Protein AF-A0A846TYI0-F1 (afdb_monomer_lite)

Radius of gyration: 20.73 Å; chains: 1; bounding box: 45×45×57 Å

Organism: NCBI:txid1736139

Structure (mmCIF, N/CA/C/O backbone):
data_AF-A0A846TYI0-F1
#
_entry.id   AF-A0A846TYI0-F1
#
loop_
_atom_site.group_PDB
_atom_site.id
_atom_site.type_symbol
_atom_site.label_atom_id
_atom_site.label_alt_id
_atom_site.label_comp_id
_atom_site.label_asym_id
_atom_site.label_entity_id
_atom_site.label_seq_id
_atom_site.pdbx_PDB_ins_code
_atom_site.Cartn_x
_atom_site.Cartn_y
_atom_site.Cartn_z
_atom_site.occupancy
_atom_site.B_iso_or_equiv
_atom_site.auth_seq_id
_atom_site.auth_comp_id
_atom_site.auth_asym_id
_atom_site.auth_atom_id
_atom_site.pdbx_PDB_model_num
ATOM 1 N N . MET A 1 1 ? 16.050 28.303 33.923 1.00 55.44 1 MET A N 1
ATOM 2 C CA . MET A 1 1 ? 16.354 27.042 33.219 1.00 55.44 1 MET A CA 1
ATOM 3 C C . MET A 1 1 ? 17.137 27.373 31.970 1.00 55.44 1 MET A C 1
ATOM 5 O O . MET A 1 1 ? 16.691 28.213 31.197 1.00 55.44 1 MET A O 1
ATOM 9 N N . THR A 1 2 ? 18.314 26.779 31.808 1.00 65.19 2 THR A N 1
ATOM 10 C CA . THR A 1 2 ? 19.095 26.909 30.569 1.00 65.19 2 THR A CA 1
ATOM 11 C C . THR A 1 2 ? 18.560 25.919 29.523 1.00 65.19 2 THR A C 1
ATOM 13 O O . THR A 1 2 ? 18.006 24.880 29.882 1.00 65.19 2 THR A O 1
ATOM 16 N N . GLY A 1 3 ? 18.703 26.224 28.227 1.00 76.38 3 GLY A N 1
ATOM 17 C CA . GLY A 1 3 ? 18.199 25.381 27.124 1.00 76.38 3 GLY A CA 1
ATOM 18 C C . GLY A 1 3 ? 18.501 23.867 27.224 1.00 76.38 3 GLY A C 1
ATOM 19 O O . GLY A 1 3 ? 17.622 23.070 26.895 1.00 76.38 3 GLY A O 1
ATOM 20 N N . PRO A 1 4 ? 19.672 23.431 27.737 1.00 77.56 4 PRO A N 1
ATOM 21 C CA . PRO A 1 4 ? 19.984 22.010 27.921 1.00 77.56 4 PRO A CA 1
ATOM 22 C C . PRO A 1 4 ? 19.134 21.305 28.991 1.00 77.56 4 PRO A C 1
ATOM 24 O O . PRO A 1 4 ? 18.770 20.142 28.823 1.00 77.56 4 PRO A O 1
ATOM 27 N N . GLU A 1 5 ? 18.796 21.990 30.088 1.00 83.50 5 GLU A N 1
ATOM 28 C CA . GLU A 1 5 ? 17.968 21.422 31.165 1.00 83.50 5 GLU A CA 1
ATOM 29 C C . GLU A 1 5 ? 16.522 21.228 30.708 1.00 83.50 5 GLU A C 1
ATOM 31 O O . GLU A 1 5 ? 15.892 20.221 31.025 1.00 83.50 5 GLU A O 1
ATOM 36 N N . GLN A 1 6 ? 16.019 22.165 29.903 1.00 80.81 6 GLN A N 1
ATOM 37 C CA . GLN A 1 6 ? 14.675 22.107 29.338 1.00 80.81 6 GLN A CA 1
ATOM 38 C C . GLN A 1 6 ? 14.541 20.979 28.304 1.00 80.81 6 GLN A C 1
ATOM 40 O O . GLN A 1 6 ? 13.560 20.238 28.328 1.00 80.81 6 GLN A O 1
ATOM 45 N N . ALA A 1 7 ? 15.558 20.773 27.460 1.00 69.88 7 ALA A N 1
ATOM 46 C CA . ALA A 1 7 ? 15.603 19.642 26.532 1.00 69.88 7 ALA A CA 1
ATOM 47 C C . ALA A 1 7 ? 15.635 18.287 27.263 1.00 69.88 7 ALA A C 1
ATOM 49 O O . ALA A 1 7 ? 14.955 17.345 26.861 1.00 69.88 7 ALA A O 1
ATOM 50 N N . ARG A 1 8 ? 16.384 18.186 28.369 1.00 82.19 8 ARG A N 1
ATOM 51 C CA . ARG A 1 8 ? 16.471 16.958 29.174 1.00 82.19 8 ARG A CA 1
ATOM 52 C C . ARG A 1 8 ? 15.166 16.645 29.910 1.00 82.19 8 ARG A C 1
ATOM 54 O O . ARG A 1 8 ? 14.790 15.479 29.988 1.00 82.19 8 ARG A O 1
ATOM 61 N N . ALA A 1 9 ? 14.464 17.667 30.400 1.00 83.62 9 ALA A N 1
ATOM 62 C CA . ALA A 1 9 ? 13.138 17.513 30.993 1.00 83.62 9 ALA A CA 1
ATOM 63 C C . ALA A 1 9 ? 12.116 16.994 29.968 1.00 83.62 9 ALA A C 1
ATOM 65 O O . ALA A 1 9 ? 11.441 16.008 30.245 1.00 83.62 9 ALA A O 1
ATOM 66 N N . LEU A 1 10 ? 12.089 17.572 28.761 1.00 73.12 10 LEU A N 1
ATOM 67 C CA . LEU A 1 10 ? 11.215 17.122 27.672 1.00 73.12 10 LEU A CA 1
ATOM 68 C C . LEU A 1 10 ? 11.514 15.678 27.251 1.00 73.12 10 LEU A C 1
ATOM 70 O O . LEU A 1 10 ? 10.602 14.876 27.096 1.00 73.12 10 LEU A O 1
ATOM 74 N N . LEU A 1 11 ? 12.789 15.310 27.099 1.00 72.31 11 LEU A N 1
ATOM 75 C CA . LEU A 1 11 ? 13.173 13.936 26.752 1.00 72.31 11 LEU A CA 1
ATOM 76 C C . LEU A 1 11 ? 12.743 12.921 27.816 1.00 72.31 11 LEU A C 1
ATOM 78 O O . LEU A 1 11 ? 12.303 11.827 27.464 1.00 72.31 11 LEU A O 1
ATOM 82 N N . ASN A 1 12 ? 12.842 13.282 29.097 1.00 78.75 12 ASN A N 1
ATOM 83 C CA . ASN A 1 12 ? 12.359 12.443 30.190 1.00 78.75 12 ASN A CA 1
ATOM 84 C C . ASN A 1 12 ? 10.830 12.347 30.187 1.00 78.75 12 ASN A C 1
ATOM 86 O O . ASN A 1 12 ? 10.301 11.254 30.334 1.00 78.75 12 ASN A O 1
ATOM 90 N N . GLU A 1 13 ? 10.122 13.449 29.948 1.00 72.94 13 GLU A N 1
ATOM 91 C CA . GLU A 1 13 ? 8.663 13.463 29.811 1.00 72.94 13 GLU A CA 1
ATOM 92 C C . GLU A 1 13 ? 8.198 12.563 28.653 1.00 72.94 13 GLU A C 1
ATOM 94 O O . GLU A 1 13 ? 7.320 11.721 28.835 1.00 72.94 13 GLU A O 1
ATOM 99 N N . PHE A 1 14 ? 8.858 12.633 27.491 1.00 63.16 14 PHE A N 1
ATOM 100 C CA . PHE A 1 14 ? 8.603 11.725 26.368 1.00 63.16 14 PHE A CA 1
ATOM 101 C C . PHE A 1 14 ? 8.938 10.263 26.693 1.00 63.16 14 PHE A C 1
ATOM 103 O O . PHE A 1 14 ? 8.253 9.351 26.223 1.00 63.16 14 PHE A O 1
ATOM 110 N N . ALA A 1 15 ? 9.994 10.018 27.470 1.00 65.62 15 ALA A N 1
ATOM 111 C CA . ALA A 1 15 ? 10.377 8.676 27.892 1.00 65.62 15 ALA A CA 1
ATOM 112 C C . ALA A 1 15 ? 9.375 8.079 28.891 1.00 65.62 15 ALA A C 1
ATOM 114 O O . ALA A 1 15 ? 9.047 6.902 28.767 1.00 65.62 15 ALA A O 1
ATOM 115 N N . GLU A 1 16 ? 8.854 8.870 29.831 1.00 67.75 16 GLU A N 1
ATOM 116 C CA . GLU A 1 16 ? 7.806 8.439 30.764 1.00 67.75 16 GLU A CA 1
ATOM 117 C C . GLU A 1 16 ? 6.460 8.249 30.053 1.00 67.75 16 GLU A C 1
ATOM 119 O O . GLU A 1 16 ? 5.802 7.231 30.258 1.00 67.75 16 GLU A O 1
ATOM 124 N N . ALA A 1 17 ? 6.087 9.142 29.130 1.00 62.12 17 ALA A N 1
ATOM 125 C CA . ALA A 1 17 ? 4.891 8.980 28.298 1.00 62.12 17 ALA A CA 1
ATOM 126 C C . ALA A 1 17 ? 4.939 7.692 27.451 1.00 62.12 17 ALA A C 1
ATOM 128 O O . ALA A 1 17 ? 3.918 7.041 27.243 1.00 62.12 17 ALA A O 1
ATOM 129 N N . ARG A 1 18 ? 6.135 7.274 27.010 1.00 61.00 18 ARG A N 1
ATOM 130 C CA . ARG A 1 18 ? 6.363 5.996 26.311 1.00 61.00 18 ARG A CA 1
ATOM 131 C C . ARG A 1 18 ? 6.174 4.752 27.182 1.00 61.00 18 ARG A C 1
ATOM 133 O O . ARG A 1 18 ? 6.028 3.671 26.617 1.00 61.00 18 ARG A O 1
ATOM 140 N N . LYS A 1 19 ? 6.216 4.867 28.515 1.00 67.19 19 LYS A N 1
ATOM 141 C CA . LYS A 1 19 ? 6.030 3.727 29.431 1.00 67.19 19 LYS A CA 1
ATOM 142 C C . LYS A 1 19 ? 4.563 3.390 29.678 1.00 67.19 19 LYS A C 1
ATOM 144 O O . LYS A 1 19 ? 4.285 2.302 30.176 1.00 67.19 19 LYS A O 1
ATOM 149 N N . VAL A 1 20 ? 3.636 4.289 29.348 1.00 65.69 20 VAL A N 1
ATOM 150 C CA . VAL A 1 20 ? 2.202 3.998 29.430 1.00 65.69 20 VAL A CA 1
ATOM 151 C C . VAL A 1 20 ? 1.846 3.037 28.290 1.00 65.69 20 VAL A C 1
ATOM 153 O O . VAL A 1 20 ? 2.103 3.370 27.130 1.00 65.69 20 VAL A O 1
ATOM 156 N N . PRO A 1 21 ? 1.280 1.849 28.581 1.00 72.44 21 PRO A N 1
ATOM 157 C CA . PRO A 1 21 ? 0.819 0.938 27.544 1.00 72.44 21 PRO A CA 1
ATOM 158 C C . PRO A 1 21 ? -0.180 1.655 26.637 1.00 72.44 21 PRO A C 1
ATOM 160 O O . PRO A 1 21 ? -1.133 2.273 27.112 1.00 72.44 21 PRO A O 1
ATOM 163 N N . LEU A 1 22 ? 0.058 1.599 25.329 1.00 80.31 22 LEU A N 1
ATOM 164 C CA . LEU A 1 22 ? -0.879 2.140 24.356 1.00 80.31 22 LEU A CA 1
ATOM 165 C C . LEU A 1 22 ? -2.172 1.324 24.453 1.00 80.31 22 LEU A C 1
ATOM 167 O O . LEU A 1 22 ? -2.128 0.108 24.292 1.00 80.31 22 LEU A O 1
ATOM 171 N N . THR A 1 23 ? -3.298 1.977 24.734 1.00 91.25 23 THR A N 1
ATOM 172 C CA . THR A 1 23 ? -4.598 1.298 24.716 1.00 91.25 23 THR A CA 1
ATOM 173 C C . THR A 1 23 ? -4.942 0.868 23.295 1.00 91.25 23 THR A C 1
ATOM 175 O O . THR A 1 23 ? -4.510 1.503 22.328 1.00 91.25 23 THR A O 1
ATOM 178 N N . ASP A 1 24 ? -5.774 -0.159 23.153 1.00 93.75 24 ASP A N 1
ATOM 179 C CA . ASP A 1 24 ? -6.222 -0.631 21.841 1.00 93.75 24 ASP A CA 1
ATOM 180 C C . ASP A 1 24 ? -6.932 0.477 21.050 1.00 93.75 24 ASP A C 1
ATOM 182 O O . ASP A 1 24 ? -6.645 0.687 19.873 1.00 93.75 24 ASP A O 1
ATOM 186 N N . ALA A 1 25 ? -7.760 1.295 21.710 1.00 93.25 25 ALA A N 1
ATOM 187 C CA . ALA A 1 25 ? -8.369 2.477 21.095 1.00 93.25 25 ALA A CA 1
ATOM 188 C C . ALA A 1 25 ? -7.330 3.490 20.583 1.00 93.25 25 ALA A C 1
ATOM 190 O O . ALA A 1 25 ? -7.452 3.983 19.459 1.00 93.25 25 ALA A O 1
ATOM 191 N N . ALA A 1 26 ? -6.280 3.769 21.362 1.00 92.81 26 ALA A N 1
ATOM 192 C CA . ALA A 1 26 ? -5.209 4.667 20.935 1.00 92.81 26 ALA A CA 1
ATOM 193 C C . ALA A 1 26 ? -4.378 4.067 19.786 1.00 92.81 26 ALA A C 1
ATOM 195 O O . ALA A 1 26 ? -3.973 4.791 18.872 1.00 92.81 26 ALA A O 1
ATOM 196 N N . LEU A 1 27 ? -4.151 2.748 19.788 1.00 94.06 27 LEU A N 1
ATOM 197 C CA . LEU A 1 27 ? -3.524 2.030 18.678 1.00 94.06 27 LEU A CA 1
ATOM 198 C C . LEU A 1 27 ? -4.354 2.163 17.399 1.00 94.06 27 LEU A C 1
ATOM 200 O O . LEU A 1 27 ? -3.806 2.543 16.363 1.00 94.06 27 LEU A O 1
ATOM 204 N N . VAL A 1 28 ? -5.662 1.903 17.470 1.00 96.25 28 VAL A N 1
ATOM 205 C CA . VAL A 1 28 ? -6.573 1.976 16.319 1.00 96.25 28 VAL A CA 1
ATOM 206 C C . VAL A 1 28 ? -6.627 3.394 15.753 1.00 96.25 28 VAL A C 1
ATOM 208 O O . VAL A 1 28 ? -6.426 3.563 14.552 1.00 96.25 28 VAL A O 1
ATOM 211 N N . GLN A 1 29 ? -6.791 4.425 16.589 1.00 95.88 29 GLN A N 1
ATOM 212 C CA . GLN A 1 29 ? -6.778 5.829 16.142 1.00 95.88 29 GLN A CA 1
ATOM 213 C C . GLN A 1 29 ? -5.454 6.219 15.472 1.00 95.88 29 GLN A C 1
ATOM 215 O O . GLN A 1 29 ? -5.425 6.872 14.421 1.00 95.88 29 GLN A O 1
ATOM 220 N N . ARG A 1 30 ? -4.329 5.792 16.055 1.00 95.88 30 ARG A N 1
ATOM 221 C CA . ARG A 1 30 ? -3.010 6.050 15.477 1.00 95.88 30 ARG A CA 1
ATOM 222 C C . ARG A 1 30 ? -2.855 5.361 14.124 1.00 95.88 30 ARG A C 1
ATOM 224 O O . ARG A 1 30 ? -2.375 5.984 13.179 1.00 95.88 30 ARG A O 1
ATOM 231 N N . MET A 1 31 ? -3.267 4.100 14.013 1.00 97.31 31 MET A N 1
ATOM 232 C CA . MET A 1 31 ? -3.177 3.350 12.760 1.00 97.31 31 MET A CA 1
ATOM 233 C C . MET A 1 31 ? -4.161 3.863 11.708 1.00 97.31 31 MET A C 1
ATOM 235 O O . MET A 1 31 ? -3.829 3.844 10.529 1.00 97.31 31 MET A O 1
ATOM 239 N N . GLN A 1 32 ? -5.313 4.409 12.103 1.00 97.56 32 GLN A N 1
ATOM 240 C CA . GLN A 1 32 ? -6.225 5.122 11.207 1.00 97.56 32 GLN A CA 1
ATOM 241 C C . GLN A 1 32 ? -5.559 6.352 10.576 1.00 97.56 32 GLN A C 1
ATOM 243 O O . GLN A 1 32 ? -5.631 6.545 9.360 1.00 97.56 32 GLN A O 1
ATOM 248 N N . THR A 1 33 ? -4.851 7.149 11.378 1.00 97.56 33 THR A N 1
ATOM 249 C CA . THR A 1 33 ? -4.110 8.329 10.897 1.00 97.56 33 THR A CA 1
ATOM 250 C C . THR A 1 33 ? -2.958 7.928 9.970 1.00 97.56 33 THR A C 1
ATOM 252 O O . THR A 1 33 ? -2.777 8.501 8.891 1.00 97.56 33 THR A O 1
ATOM 255 N N . GLU A 1 34 ? -2.208 6.894 10.354 1.00 97.81 34 GLU A N 1
ATOM 256 C CA . GLU A 1 34 ? -1.111 6.347 9.552 1.00 97.81 34 GLU A CA 1
ATOM 257 C C . GLU A 1 34 ? -1.631 5.784 8.217 1.00 97.81 34 GLU A C 1
ATOM 259 O O . GLU A 1 34 ? -1.120 6.125 7.151 1.00 97.81 34 GLU A O 1
ATOM 264 N N . ALA A 1 35 ? -2.701 4.986 8.240 1.00 98.44 35 ALA A N 1
ATOM 265 C CA . ALA A 1 35 ? -3.319 4.425 7.041 1.00 98.44 35 ALA A CA 1
ATOM 266 C C . ALA A 1 35 ? -3.858 5.519 6.107 1.00 98.44 35 ALA A C 1
ATOM 268 O O . ALA A 1 35 ? -3.651 5.429 4.899 1.00 98.44 35 ALA A O 1
ATOM 269 N N . THR A 1 36 ? -4.466 6.580 6.653 1.00 98.56 36 THR A N 1
ATOM 270 C CA . THR A 1 36 ? -4.919 7.754 5.881 1.00 98.56 36 THR A CA 1
ATOM 271 C C . THR A 1 36 ? -3.752 8.422 5.151 1.00 98.56 36 THR A C 1
ATOM 273 O O . THR A 1 36 ? -3.851 8.782 3.978 1.00 98.56 36 THR A O 1
ATOM 276 N N . THR A 1 37 ? -2.610 8.556 5.825 1.00 98.50 37 THR A N 1
ATOM 277 C CA . THR A 1 37 ? -1.396 9.112 5.215 1.00 98.50 37 THR A CA 1
ATOM 278 C C . THR A 1 37 ? -0.929 8.251 4.041 1.00 98.50 37 THR A C 1
ATOM 280 O O . THR A 1 37 ? -0.657 8.767 2.955 1.00 98.50 37 THR A O 1
ATOM 283 N N . TRP A 1 38 ? -0.883 6.930 4.222 1.00 98.62 38 TRP A N 1
ATOM 284 C CA . TRP A 1 38 ? -0.358 6.034 3.193 1.00 98.62 38 TRP A CA 1
ATOM 285 C C . TRP A 1 38 ? -1.312 5.794 2.027 1.00 98.62 38 TRP A C 1
ATOM 287 O O . TRP A 1 38 ? -0.831 5.673 0.904 1.00 98.62 38 TRP A O 1
ATOM 297 N N . ILE A 1 39 ? -2.634 5.798 2.226 1.00 98.75 39 ILE A N 1
ATOM 298 C CA . ILE A 1 39 ? -3.569 5.731 1.092 1.00 98.75 39 ILE A CA 1
ATOM 299 C C . ILE A 1 39 ? -3.488 6.998 0.226 1.00 98.75 39 ILE A C 1
ATOM 301 O O . ILE A 1 39 ? -3.480 6.907 -1.000 1.00 98.75 39 ILE A O 1
ATOM 305 N N . ASN A 1 40 ? -3.303 8.175 0.835 1.00 98.62 40 ASN A N 1
ATOM 306 C CA . ASN A 1 40 ? -3.058 9.411 0.087 1.00 98.62 40 ASN A CA 1
ATOM 307 C C . ASN A 1 40 ? -1.752 9.333 -0.718 1.00 98.62 40 ASN A C 1
ATOM 309 O O . ASN A 1 40 ? -1.710 9.760 -1.873 1.00 98.62 40 ASN A O 1
ATOM 313 N N . ALA A 1 41 ? -0.701 8.739 -0.143 1.00 98.50 41 ALA A N 1
ATOM 314 C CA . ALA A 1 41 ? 0.535 8.471 -0.869 1.00 98.50 41 ALA A CA 1
ATOM 315 C C . ALA A 1 41 ? 0.311 7.498 -2.042 1.00 98.50 41 ALA A C 1
ATOM 317 O O . ALA A 1 41 ? 0.810 7.760 -3.132 1.00 98.50 41 ALA A O 1
ATOM 318 N N . VAL A 1 42 ? -0.484 6.434 -1.872 1.00 98.62 42 VAL A N 1
ATOM 319 C CA . VAL A 1 42 ? -0.847 5.510 -2.965 1.00 98.62 42 VAL A CA 1
ATOM 320 C C . VAL A 1 42 ? -1.543 6.252 -4.109 1.00 98.62 42 VAL A C 1
ATOM 322 O O . VAL A 1 42 ? -1.118 6.123 -5.257 1.00 98.62 42 VAL A O 1
ATOM 325 N N . HIS A 1 43 ? -2.555 7.074 -3.815 1.00 98.38 43 HIS A N 1
ATOM 326 C CA . HIS A 1 43 ? -3.251 7.874 -4.830 1.00 98.38 43 HIS A CA 1
ATOM 327 C C . HIS A 1 43 ? -2.300 8.822 -5.569 1.00 98.38 43 HIS A C 1
ATOM 329 O O . HIS A 1 43 ? -2.313 8.898 -6.800 1.00 98.38 43 HIS A O 1
ATOM 335 N N . MET A 1 44 ? -1.442 9.524 -4.822 1.00 97.56 44 MET A N 1
ATOM 336 C CA . MET A 1 44 ? -0.469 10.451 -5.391 1.00 97.56 44 MET A CA 1
ATOM 337 C C . MET A 1 44 ? 0.520 9.735 -6.317 1.00 97.56 44 MET A C 1
ATOM 339 O O . MET A 1 44 ? 0.747 10.204 -7.431 1.00 97.56 44 MET A O 1
ATOM 343 N N . GLN A 1 45 ? 1.088 8.608 -5.884 1.00 96.19 45 GLN A N 1
ATOM 344 C CA . GLN A 1 45 ? 2.093 7.897 -6.674 1.00 96.19 45 GLN A CA 1
ATOM 345 C C . GLN A 1 45 ? 1.487 7.197 -7.887 1.00 96.19 45 GLN A C 1
ATOM 347 O O . GLN A 1 45 ? 2.052 7.289 -8.973 1.00 96.19 45 GLN A O 1
ATOM 352 N N . ARG A 1 46 ? 0.288 6.606 -7.767 1.00 95.56 46 ARG A N 1
ATOM 353 C CA . ARG A 1 46 ? -0.440 6.079 -8.933 1.00 95.56 46 ARG A CA 1
ATOM 354 C C . ARG A 1 46 ? -0.601 7.152 -10.001 1.00 95.56 46 ARG A C 1
ATOM 356 O O . ARG A 1 46 ? -0.337 6.894 -11.174 1.00 95.56 46 ARG A O 1
ATOM 363 N N . ARG A 1 47 ? -1.018 8.360 -9.608 1.00 94.44 47 ARG A N 1
ATOM 364 C CA . ARG A 1 47 ? -1.179 9.474 -10.547 1.00 94.44 47 ARG A CA 1
ATOM 365 C C . ARG A 1 47 ? 0.143 9.843 -11.216 1.00 94.44 47 ARG A C 1
ATOM 367 O O . ARG A 1 47 ? 0.175 9.942 -12.429 1.00 94.44 47 ARG A O 1
ATOM 374 N N . ARG A 1 48 ? 1.235 9.988 -10.464 1.00 92.50 48 ARG A N 1
ATOM 375 C CA . ARG A 1 48 ? 2.544 10.351 -11.039 1.00 92.50 48 ARG A CA 1
ATOM 376 C C . ARG A 1 48 ? 3.105 9.300 -11.997 1.00 92.50 48 ARG A C 1
ATOM 378 O O . ARG A 1 48 ? 3.674 9.656 -13.022 1.00 92.50 48 ARG A O 1
ATOM 385 N N . VAL A 1 49 ? 2.883 8.019 -11.701 1.00 91.19 49 VAL A N 1
ATOM 386 C CA . VAL A 1 49 ? 3.277 6.912 -12.585 1.00 91.19 49 VAL A CA 1
ATOM 387 C C . VAL A 1 49 ? 2.451 6.902 -13.875 1.00 91.19 49 VAL A C 1
ATOM 389 O O . VAL A 1 49 ? 2.992 6.636 -14.945 1.00 91.19 49 VAL A O 1
ATOM 392 N N . THR A 1 50 ? 1.148 7.183 -13.796 1.00 89.38 50 THR A N 1
ATOM 393 C CA . THR A 1 50 ? 0.221 7.092 -14.946 1.00 89.38 50 THR A CA 1
ATOM 394 C C . THR A 1 50 ? 0.113 8.376 -15.770 1.00 89.38 50 THR A C 1
ATOM 396 O O . THR A 1 50 ? -0.207 8.316 -16.953 1.00 89.38 50 THR A O 1
ATOM 399 N N . GLU A 1 51 ? 0.421 9.524 -15.172 1.00 87.94 51 GLU A N 1
ATOM 400 C CA . GLU A 1 51 ? 0.374 10.861 -15.771 1.00 87.94 51 GLU A CA 1
ATOM 401 C C . GLU A 1 51 ? 1.729 11.568 -15.557 1.00 87.94 51 GLU A C 1
ATOM 403 O O . GLU A 1 51 ? 1.827 12.488 -14.735 1.00 87.94 51 GLU A O 1
ATOM 408 N N . PRO A 1 52 ? 2.807 11.136 -16.239 1.00 80.94 52 PRO A N 1
ATOM 409 C CA . PRO A 1 52 ? 4.131 11.703 -16.022 1.00 80.94 52 PRO A CA 1
ATOM 410 C C . PRO A 1 52 ? 4.191 13.172 -16.450 1.00 80.94 52 PRO A C 1
ATOM 412 O O . PRO A 1 52 ? 3.695 13.566 -17.507 1.00 80.94 52 PRO A O 1
ATOM 415 N N . VAL A 1 53 ? 4.854 13.993 -15.632 1.00 80.19 53 VAL A N 1
ATOM 416 C CA . VAL A 1 53 ? 5.145 15.388 -15.982 1.00 80.19 53 VAL A CA 1
ATOM 417 C C . VAL A 1 53 ? 6.261 15.408 -17.019 1.00 80.19 53 VAL A C 1
ATOM 419 O O . VAL A 1 53 ? 7.425 15.173 -16.683 1.00 80.19 53 VAL A O 1
ATOM 422 N N . VAL A 1 54 ? 5.883 15.722 -18.257 1.00 80.38 54 VAL A N 1
ATOM 423 C CA . VAL A 1 54 ? 6.806 15.923 -19.376 1.00 80.38 54 VAL A CA 1
ATOM 424 C C . VAL A 1 54 ? 7.490 17.274 -19.224 1.00 80.38 54 VAL A C 1
ATOM 426 O O . VAL A 1 54 ? 6.817 18.300 -19.101 1.00 80.38 54 VAL A O 1
ATOM 429 N N . ASP A 1 55 ? 8.821 17.276 -19.230 1.00 80.25 55 ASP A N 1
ATOM 430 C CA . ASP A 1 55 ? 9.615 18.503 -19.242 1.00 80.25 55 ASP A CA 1
ATOM 431 C C . ASP A 1 55 ? 10.131 18.753 -20.665 1.00 80.25 55 ASP A C 1
ATOM 433 O O . ASP A 1 55 ? 11.058 18.068 -21.105 1.00 80.25 55 ASP A O 1
ATOM 437 N N . PRO A 1 56 ? 9.585 19.744 -21.399 1.00 80.75 56 PRO A N 1
ATOM 438 C CA . PRO A 1 56 ? 10.021 20.025 -22.764 1.00 80.75 56 PRO A CA 1
ATOM 439 C C . PRO A 1 56 ? 11.512 20.369 -22.875 1.00 80.75 56 PRO A C 1
ATOM 441 O O . PRO A 1 56 ? 12.086 20.241 -23.953 1.00 80.75 56 PRO A O 1
ATOM 444 N N . SER A 1 57 ? 12.136 20.826 -21.783 1.00 85.25 57 SER A N 1
ATOM 445 C CA . SER A 1 57 ? 13.555 21.188 -21.744 1.00 85.25 57 SER A CA 1
ATOM 446 C C . SER A 1 57 ? 14.488 20.003 -21.481 1.00 85.25 57 SER A C 1
ATOM 448 O O . SER A 1 57 ? 15.694 20.120 -21.700 1.00 85.25 57 SER A O 1
ATOM 450 N N . ALA A 1 58 ? 13.950 18.860 -21.048 1.00 77.69 58 ALA A N 1
ATOM 451 C CA . ALA A 1 58 ? 14.720 17.664 -20.732 1.00 77.69 58 ALA A CA 1
ATOM 452 C C . ALA A 1 58 ? 13.947 16.379 -21.101 1.00 77.69 58 ALA A C 1
ATOM 454 O O . ALA A 1 58 ? 13.589 15.596 -20.213 1.00 77.69 58 ALA A O 1
ATOM 455 N N . PRO A 1 59 ? 13.684 16.157 -22.404 1.00 71.62 59 PRO A N 1
ATOM 456 C CA . PRO A 1 59 ? 12.930 14.999 -22.870 1.00 71.62 59 PRO A CA 1
ATOM 457 C C . PRO A 1 59 ? 13.646 13.692 -22.510 1.00 71.62 59 PRO A C 1
ATOM 459 O O . PRO A 1 59 ? 14.859 13.570 -22.684 1.00 71.62 59 PRO A O 1
ATOM 462 N N . GLY A 1 60 ? 12.892 12.704 -22.032 1.00 72.56 60 GLY A N 1
ATOM 463 C CA . GLY A 1 60 ? 13.392 11.393 -21.609 1.00 72.56 60 GLY A CA 1
ATOM 464 C C . GLY A 1 60 ? 13.537 11.241 -20.092 1.00 72.56 60 GLY A C 1
ATOM 465 O O . GLY A 1 60 ? 13.586 10.114 -19.599 1.00 72.56 60 GLY A O 1
ATOM 466 N N . ASN A 1 61 ? 13.535 12.341 -19.328 1.00 81.62 61 ASN A N 1
ATOM 467 C CA . ASN A 1 61 ? 13.582 12.295 -17.861 1.00 81.62 61 ASN A CA 1
ATOM 468 C C . ASN A 1 61 ? 12.297 11.737 -17.229 1.00 81.62 61 ASN A C 1
ATOM 470 O O . ASN A 1 61 ? 12.275 11.438 -16.033 1.00 81.62 61 ASN A O 1
ATOM 474 N N . GLU A 1 62 ? 11.218 11.612 -18.002 1.00 81.06 62 GLU A N 1
ATOM 475 C CA . GLU A 1 62 ? 9.935 11.088 -17.540 1.00 81.06 62 GLU A CA 1
ATOM 476 C C . GLU A 1 62 ? 10.066 9.648 -17.036 1.00 81.06 62 GLU A C 1
ATOM 478 O O . GLU A 1 62 ? 9.500 9.316 -15.996 1.00 81.06 62 GLU A O 1
ATOM 483 N N . VAL A 1 63 ? 10.871 8.825 -17.717 1.00 80.69 63 VAL A N 1
ATOM 484 C CA . VAL A 1 63 ? 11.013 7.393 -17.414 1.00 80.69 63 VAL A CA 1
ATOM 485 C C . VAL A 1 63 ? 11.627 7.186 -16.031 1.00 80.69 63 VAL A C 1
ATOM 487 O O . VAL A 1 63 ? 11.037 6.517 -15.187 1.00 80.69 63 VAL A O 1
ATOM 490 N N . TRP A 1 64 ? 12.756 7.837 -15.735 1.00 82.56 64 TRP A N 1
ATOM 491 C CA . TRP A 1 64 ? 13.393 7.713 -14.419 1.00 82.56 64 TRP A CA 1
ATOM 492 C C . TRP A 1 64 ? 12.525 8.281 -13.292 1.00 82.56 64 TRP A C 1
ATOM 494 O O . TRP A 1 64 ? 12.540 7.752 -12.182 1.00 82.56 64 TRP A O 1
ATOM 504 N N . ARG A 1 65 ? 11.735 9.334 -13.556 1.00 87.75 65 ARG A N 1
ATOM 505 C CA . ARG A 1 65 ? 10.755 9.844 -12.581 1.00 87.75 65 ARG A CA 1
ATOM 506 C C . ARG A 1 65 ? 9.686 8.792 -12.282 1.00 87.75 65 ARG A C 1
ATOM 508 O O . ARG A 1 65 ? 9.424 8.532 -11.112 1.00 87.75 65 ARG A O 1
ATOM 515 N N . GLN A 1 66 ? 9.138 8.141 -13.308 1.00 89.75 66 GLN A N 1
ATOM 516 C CA . GLN A 1 66 ? 8.162 7.063 -13.133 1.00 89.75 66 GLN A CA 1
ATOM 517 C C . GLN A 1 66 ? 8.754 5.869 -12.375 1.00 89.75 66 GLN A C 1
ATOM 519 O O . GLN A 1 66 ? 8.093 5.347 -11.483 1.00 89.75 66 GLN A O 1
ATOM 524 N N . GLU A 1 67 ? 9.999 5.475 -12.657 1.00 89.12 67 GLU A N 1
ATOM 525 C CA . GLU A 1 67 ? 10.703 4.428 -11.899 1.00 89.12 67 GLU A CA 1
ATOM 526 C C . GLU A 1 67 ? 10.825 4.775 -10.410 1.00 89.12 67 GLU A C 1
ATOM 528 O O . GLU A 1 67 ? 10.542 3.953 -9.535 1.00 89.12 67 GLU A O 1
ATOM 533 N N . ILE A 1 68 ? 11.193 6.021 -10.105 1.00 91.19 68 ILE A N 1
ATOM 534 C CA . ILE A 1 68 ? 11.259 6.521 -8.730 1.00 91.19 68 ILE A CA 1
ATOM 535 C C . ILE A 1 68 ? 9.870 6.481 -8.076 1.00 91.19 68 ILE A C 1
ATOM 537 O O . ILE A 1 68 ? 9.726 5.983 -6.955 1.00 91.19 68 ILE A O 1
ATOM 541 N N . ASP A 1 69 ? 8.838 6.966 -8.766 1.00 94.00 69 ASP A N 1
ATOM 542 C CA . ASP A 1 69 ? 7.469 6.982 -8.250 1.00 94.00 69 ASP A CA 1
ATOM 543 C C . ASP A 1 69 ? 6.907 5.554 -8.063 1.00 94.00 69 ASP A C 1
ATOM 545 O O . ASP A 1 69 ? 6.177 5.312 -7.099 1.00 94.00 69 ASP A O 1
ATOM 549 N N . LEU A 1 70 ? 7.310 4.572 -8.883 1.00 93.88 70 LEU A N 1
ATOM 550 C CA . LEU A 1 70 ? 6.997 3.148 -8.685 1.00 93.88 70 LEU A CA 1
ATOM 551 C C . LEU A 1 70 ? 7.605 2.607 -7.387 1.00 93.88 70 LEU A C 1
ATOM 553 O O . LEU A 1 70 ? 6.910 1.947 -6.610 1.00 93.88 70 LEU A O 1
ATOM 557 N N . HIS A 1 71 ? 8.867 2.925 -7.089 1.00 94.12 71 HIS A N 1
ATOM 558 C CA . HIS A 1 71 ? 9.467 2.550 -5.806 1.00 94.12 71 HIS A CA 1
ATOM 559 C C . HIS A 1 71 ? 8.732 3.191 -4.623 1.00 94.12 71 HIS A C 1
ATOM 561 O O . HIS A 1 71 ? 8.453 2.514 -3.627 1.00 94.12 71 HIS A O 1
ATOM 567 N N . PHE A 1 72 ? 8.346 4.465 -4.730 1.00 95.94 72 PHE A N 1
ATOM 568 C CA . PHE A 1 72 ? 7.538 5.112 -3.695 1.00 95.94 72 PHE A CA 1
ATOM 569 C C . PHE A 1 72 ? 6.133 4.514 -3.575 1.00 95.94 72 PHE A C 1
ATOM 571 O O . PHE A 1 72 ? 5.613 4.424 -2.459 1.00 95.94 72 PHE A O 1
ATOM 578 N N . LEU A 1 73 ? 5.531 4.053 -4.673 1.00 96.88 73 LEU A N 1
ATOM 579 C CA . LEU A 1 73 ? 4.259 3.336 -4.650 1.00 96.88 73 LEU A CA 1
ATOM 580 C C . LEU A 1 73 ? 4.385 2.010 -3.883 1.00 96.88 73 LEU A C 1
ATOM 582 O O . LEU A 1 73 ? 3.556 1.735 -3.016 1.00 96.88 73 LEU A O 1
ATOM 586 N N . LEU A 1 74 ? 5.446 1.227 -4.109 1.00 96.56 74 LEU A N 1
ATOM 587 C CA . LEU A 1 74 ? 5.712 -0.003 -3.346 1.00 96.56 74 LEU A CA 1
ATOM 588 C C . LEU A 1 74 ? 5.864 0.262 -1.842 1.00 96.56 74 LEU A C 1
ATOM 590 O O . LEU A 1 74 ? 5.340 -0.491 -1.009 1.00 96.56 74 LEU A O 1
ATOM 594 N N . VAL A 1 75 ? 6.565 1.343 -1.484 1.00 97.12 75 VAL A N 1
ATOM 595 C CA . VAL A 1 75 ? 6.705 1.783 -0.090 1.00 97.12 75 VAL A CA 1
ATOM 596 C C . VAL A 1 75 ? 5.340 2.142 0.490 1.00 97.12 75 VAL A C 1
ATOM 598 O O . VAL A 1 75 ? 4.999 1.651 1.568 1.00 97.12 75 VAL A O 1
ATOM 601 N N . ALA A 1 76 ? 4.542 2.941 -0.221 1.00 98.50 76 ALA A N 1
ATOM 602 C CA . ALA A 1 76 ? 3.225 3.372 0.237 1.00 98.50 76 ALA A CA 1
ATOM 603 C C . ALA A 1 76 ? 2.269 2.187 0.449 1.00 98.50 76 ALA A C 1
ATOM 605 O O . ALA A 1 76 ? 1.675 2.068 1.520 1.00 98.50 76 ALA A O 1
ATOM 606 N N . LEU A 1 77 ? 2.198 1.257 -0.510 1.00 98.56 77 LEU A N 1
ATOM 607 C CA . LEU A 1 77 ? 1.402 0.028 -0.405 1.00 98.56 77 LEU A CA 1
ATOM 608 C C . LEU A 1 77 ? 1.833 -0.825 0.794 1.00 98.56 77 LEU A C 1
ATOM 610 O O . LEU A 1 77 ? 1.004 -1.262 1.594 1.00 98.56 77 LEU A O 1
ATOM 614 N N . THR A 1 78 ? 3.144 -1.023 0.966 1.00 98.06 78 THR A N 1
ATOM 615 C CA . THR A 1 78 ? 3.684 -1.788 2.098 1.00 98.06 78 THR A CA 1
ATOM 616 C C . THR A 1 78 ? 3.334 -1.133 3.431 1.00 98.06 78 THR A C 1
ATOM 618 O O . THR A 1 78 ? 2.974 -1.823 4.387 1.00 98.06 78 THR A O 1
ATOM 621 N N . ARG A 1 79 ? 3.466 0.192 3.524 1.00 98.25 79 ARG A N 1
ATOM 622 C CA . ARG A 1 79 ? 3.209 0.942 4.754 1.00 98.25 79 ARG A CA 1
ATOM 623 C C . ARG A 1 79 ? 1.726 0.972 5.106 1.00 98.25 79 ARG A C 1
ATOM 625 O O . ARG A 1 79 ? 1.410 0.723 6.266 1.00 98.25 79 ARG A O 1
ATOM 632 N N . LEU A 1 80 ? 0.841 1.148 4.123 1.00 98.69 80 LEU A N 1
ATOM 633 C CA . LEU A 1 80 ? -0.607 1.021 4.301 1.00 98.69 80 LEU A CA 1
ATOM 634 C C . LEU A 1 80 ? -0.970 -0.360 4.863 1.00 98.69 80 LEU A C 1
ATOM 636 O O . LEU A 1 80 ? -1.594 -0.457 5.920 1.00 98.69 80 LEU A O 1
ATOM 640 N N . ARG A 1 81 ? -0.503 -1.431 4.205 1.00 98.31 81 ARG A N 1
ATOM 641 C CA . ARG A 1 81 ? -0.734 -2.814 4.644 1.00 98.31 81 ARG A CA 1
ATOM 642 C C . ARG A 1 81 ? -0.213 -3.055 6.066 1.00 98.31 81 ARG A C 1
ATOM 644 O O . ARG A 1 81 ? -0.882 -3.707 6.861 1.00 98.31 81 ARG A O 1
ATOM 651 N N . ARG A 1 82 ? 0.989 -2.563 6.397 1.00 97.50 82 ARG A N 1
ATOM 652 C CA . ARG A 1 82 ? 1.589 -2.703 7.740 1.00 97.50 82 ARG A CA 1
ATOM 653 C C . ARG A 1 82 ? 0.785 -1.942 8.801 1.00 97.50 82 ARG A C 1
ATOM 655 O O . ARG A 1 82 ? 0.521 -2.520 9.847 1.00 97.50 82 ARG A O 1
ATOM 662 N N . ALA A 1 83 ? 0.385 -0.698 8.535 1.00 97.62 83 ALA A N 1
ATOM 663 C CA . ALA A 1 83 ? -0.399 0.112 9.469 1.00 97.62 83 ALA A CA 1
ATOM 664 C C . ALA A 1 83 ? -1.737 -0.558 9.807 1.00 97.62 83 ALA A C 1
ATOM 666 O O . ALA A 1 83 ? -2.066 -0.739 10.976 1.00 97.62 83 ALA A O 1
ATOM 667 N N . ILE A 1 84 ? -2.458 -1.022 8.784 1.00 98.38 84 ILE A N 1
ATOM 668 C CA . ILE A 1 84 ? -3.716 -1.754 8.968 1.00 98.38 84 ILE A CA 1
ATOM 669 C C . ILE A 1 84 ? -3.462 -3.079 9.700 1.00 98.38 84 ILE A C 1
ATOM 671 O O . ILE A 1 84 ? -4.148 -3.386 10.669 1.00 98.38 84 ILE A O 1
ATOM 675 N N . GLY A 1 85 ? -2.426 -3.831 9.317 1.00 97.56 85 GLY A N 1
ATOM 676 C CA . GLY A 1 85 ? -2.081 -5.104 9.956 1.00 97.56 85 GLY A CA 1
ATOM 677 C C . GLY A 1 85 ? -1.722 -5.018 11.434 1.00 97.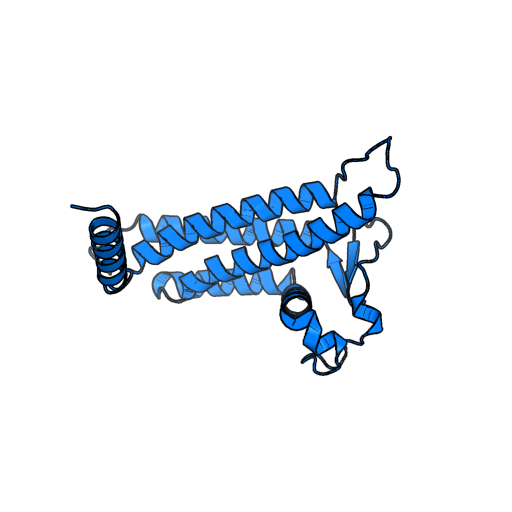56 85 GLY A C 1
ATOM 678 O O . GLY A 1 85 ? -1.991 -5.967 12.163 1.00 97.56 85 GLY A O 1
ATOM 679 N N . LEU A 1 86 ? -1.194 -3.890 11.912 1.00 96.75 86 LEU A N 1
ATOM 680 C CA . LEU A 1 86 ? -0.946 -3.695 13.344 1.00 96.75 86 LEU A CA 1
ATOM 681 C C . LEU A 1 86 ? -2.239 -3.677 14.170 1.00 96.75 86 LEU A C 1
ATOM 683 O O . LEU A 1 86 ? -2.211 -4.033 15.343 1.00 96.75 86 LEU A O 1
ATOM 687 N N . THR A 1 87 ? -3.379 -3.329 13.572 1.00 95.75 87 THR A N 1
ATOM 688 C CA . THR A 1 87 ? -4.672 -3.364 14.276 1.00 95.75 87 THR A CA 1
ATOM 689 C C . THR A 1 87 ? -5.219 -4.778 14.470 1.00 95.75 87 THR A C 1
ATOM 691 O O . THR A 1 87 ? -6.110 -4.967 15.287 1.00 95.75 87 THR A O 1
ATOM 694 N N . ALA A 1 88 ? -4.634 -5.795 13.823 1.00 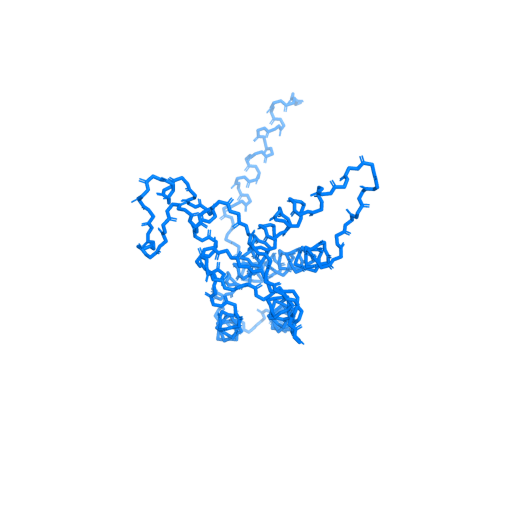93.56 88 ALA A N 1
ATOM 695 C CA . ALA A 1 88 ? -4.985 -7.196 14.068 1.00 93.56 88 ALA A CA 1
ATOM 696 C C . ALA A 1 88 ? -4.560 -7.701 15.462 1.00 93.56 88 ALA A C 1
ATOM 698 O O . ALA A 1 88 ? -4.913 -8.816 15.838 1.00 93.56 88 ALA A O 1
ATOM 699 N N . HIS A 1 89 ? -3.794 -6.905 16.218 1.00 92.00 89 HIS A N 1
ATOM 700 C CA . HIS A 1 89 ? -3.508 -7.163 17.631 1.00 92.00 89 HIS A CA 1
ATOM 701 C C . HIS A 1 89 ? -4.691 -6.846 18.557 1.00 92.00 89 HIS A C 1
ATOM 703 O O . HIS A 1 89 ? -4.683 -7.300 19.696 1.00 92.00 89 HIS A O 1
ATOM 709 N N . VAL A 1 90 ? -5.694 -6.109 18.072 1.00 94.19 90 VAL A N 1
ATOM 710 C CA . VAL A 1 90 ? -6.945 -5.839 18.789 1.00 94.19 90 VAL A CA 1
ATOM 711 C C . VAL A 1 90 ? -7.921 -6.976 18.496 1.00 94.19 90 VAL A C 1
ATOM 713 O O . VAL A 1 90 ? -8.270 -7.209 17.334 1.00 94.19 90 VAL A O 1
ATOM 716 N N . GLN A 1 91 ? -8.332 -7.707 19.534 1.00 93.62 91 GLN A N 1
ATOM 717 C CA . GLN A 1 91 ? -9.054 -8.978 19.407 1.00 93.62 91 GLN A CA 1
ATOM 718 C C . GLN A 1 91 ? -10.353 -8.841 18.596 1.00 93.62 91 GLN A C 1
ATOM 720 O O . GLN A 1 91 ? -10.647 -9.677 17.742 1.00 93.62 91 GLN A O 1
ATOM 725 N N . GLU A 1 92 ? -11.099 -7.760 18.805 1.00 94.44 92 GLU A N 1
ATOM 726 C CA . GLU A 1 92 ? -12.377 -7.472 18.148 1.00 94.44 92 GLU A CA 1
ATOM 727 C C . GLU A 1 92 ? -12.217 -7.150 16.656 1.00 94.44 92 GLU A C 1
ATOM 729 O O . GLU A 1 92 ? -13.131 -7.373 15.864 1.00 94.44 92 GLU A O 1
ATOM 734 N N . LEU A 1 93 ? -11.046 -6.649 16.251 1.00 94.50 93 LEU A N 1
ATOM 735 C CA . LEU A 1 93 ? -10.746 -6.300 14.861 1.00 94.50 93 LEU A CA 1
ATOM 736 C C . LEU A 1 93 ? -10.025 -7.419 14.106 1.00 94.50 93 LEU A C 1
ATOM 738 O O . LEU A 1 93 ? -10.042 -7.431 12.873 1.00 94.50 93 LEU A O 1
ATOM 742 N N . GLN A 1 94 ? -9.405 -8.361 14.820 1.00 93.19 94 GLN A N 1
ATOM 743 C CA . GLN A 1 94 ? -8.490 -9.349 14.254 1.00 93.19 94 GLN A CA 1
ATOM 744 C C . GLN A 1 94 ? -9.083 -10.100 13.054 1.00 93.19 94 GLN A C 1
ATOM 746 O O . GLN A 1 94 ? -8.461 -10.139 11.992 1.00 93.19 94 GLN A O 1
ATOM 751 N N . GLY A 1 95 ? -10.284 -10.670 13.196 1.00 90.62 95 GLY A N 1
ATOM 752 C CA . GLY A 1 95 ? -10.911 -11.471 12.140 1.00 90.62 95 GLY A CA 1
ATOM 753 C C . GLY A 1 95 ? -11.157 -10.677 10.854 1.00 90.62 95 GLY A C 1
ATOM 754 O O . GLY A 1 95 ? -10.735 -11.095 9.775 1.00 90.62 95 GLY A O 1
ATOM 755 N N . ALA A 1 96 ? -11.778 -9.500 10.977 1.00 92.75 96 ALA A N 1
ATOM 756 C CA . ALA A 1 96 ? -12.084 -8.636 9.838 1.00 92.75 96 ALA A CA 1
ATOM 757 C C . ALA A 1 96 ? -10.806 -8.110 9.162 1.00 92.75 96 ALA A C 1
ATOM 759 O O . ALA A 1 96 ? -10.666 -8.173 7.940 1.00 92.75 96 ALA A O 1
ATOM 760 N N . VAL A 1 97 ? -9.837 -7.640 9.955 1.00 94.56 97 VAL A N 1
ATOM 761 C CA . VAL A 1 97 ? -8.568 -7.105 9.442 1.00 94.56 97 VAL A CA 1
ATOM 762 C C . VAL A 1 97 ? -7.784 -8.174 8.686 1.00 94.56 97 VAL A C 1
ATOM 764 O O . VAL A 1 97 ? -7.312 -7.907 7.581 1.00 94.56 97 VAL A O 1
ATOM 767 N N . LEU A 1 98 ? -7.667 -9.389 9.232 1.00 95.06 98 LEU A N 1
ATOM 768 C CA . LEU A 1 98 ? -6.958 -10.479 8.560 1.00 95.06 98 LEU A CA 1
ATOM 769 C C . LEU A 1 98 ? -7.621 -10.853 7.232 1.00 95.06 98 LEU A C 1
ATOM 771 O O . LEU A 1 98 ? -6.919 -10.978 6.232 1.00 95.06 98 LEU A O 1
ATOM 775 N N . GLN A 1 99 ? -8.953 -10.944 7.189 1.00 94.25 99 GLN A N 1
ATOM 776 C CA . GLN A 1 99 ? -9.683 -11.217 5.950 1.00 94.25 99 GLN A CA 1
ATOM 777 C C . GLN A 1 99 ? -9.398 -10.162 4.868 1.00 94.25 99 GLN A C 1
ATOM 779 O O . GLN A 1 99 ? -9.136 -10.507 3.714 1.00 94.25 99 GLN A O 1
ATOM 784 N N . HIS A 1 100 ? -9.422 -8.875 5.224 1.00 94.31 100 HIS A N 1
ATOM 785 C CA . HIS A 1 100 ? -9.154 -7.796 4.271 1.00 94.31 100 HIS A CA 1
ATOM 786 C C . HIS A 1 100 ? -7.699 -7.774 3.793 1.00 94.31 100 HIS A C 1
ATOM 788 O O . HIS A 1 100 ? -7.446 -7.517 2.616 1.00 94.31 100 HIS A O 1
ATOM 794 N N . LEU A 1 101 ? -6.743 -8.073 4.676 1.00 96.62 101 LEU A N 1
ATOM 795 C CA . LEU A 1 101 ? -5.331 -8.178 4.306 1.00 96.62 101 LEU A CA 1
ATOM 796 C C . LEU A 1 101 ? -5.073 -9.358 3.372 1.00 96.62 101 LEU A C 1
ATOM 798 O O . LEU A 1 101 ? -4.308 -9.200 2.427 1.00 96.62 101 LEU A O 1
ATOM 802 N N . THR A 1 102 ? -5.723 -10.502 3.596 1.00 96.69 102 THR A N 1
ATOM 803 C CA . THR A 1 102 ? -5.637 -11.652 2.688 1.00 96.69 102 THR A CA 1
ATOM 804 C C . THR A 1 102 ? -6.154 -11.293 1.299 1.00 96.69 102 THR A C 1
ATOM 806 O O . THR A 1 102 ? -5.435 -11.492 0.326 1.00 96.69 102 THR A O 1
ATOM 809 N N . ALA A 1 103 ? -7.337 -10.678 1.202 1.00 95.44 103 ALA A N 1
ATOM 810 C CA . ALA A 1 103 ? -7.887 -10.246 -0.084 1.00 95.44 103 ALA A CA 1
ATOM 811 C C . ALA A 1 103 ? -6.973 -9.232 -0.801 1.00 95.44 103 ALA A C 1
ATOM 813 O O . ALA A 1 103 ? -6.814 -9.279 -2.018 1.00 95.44 103 ALA A O 1
ATOM 814 N N . PHE A 1 104 ? -6.335 -8.323 -0.058 1.00 97.75 104 PHE A N 1
ATOM 815 C CA . PHE A 1 104 ? -5.343 -7.405 -0.619 1.00 97.75 104 PHE A CA 1
ATOM 816 C C . PHE A 1 104 ? -4.092 -8.138 -1.129 1.00 97.75 104 PHE A C 1
ATOM 818 O O . PHE A 1 104 ? -3.639 -7.873 -2.242 1.00 97.75 104 PHE A O 1
ATOM 825 N N . ASP A 1 105 ? -3.545 -9.062 -0.337 1.00 96.62 105 ASP A N 1
ATOM 826 C CA . ASP A 1 105 ? -2.338 -9.817 -0.684 1.00 96.62 105 ASP A CA 1
ATOM 827 C C . ASP A 1 105 ? -2.564 -10.722 -1.913 1.00 96.62 105 ASP A C 1
ATOM 829 O O . ASP A 1 105 ? -1.658 -10.876 -2.729 1.00 96.62 105 ASP A O 1
ATOM 833 N N . GLU A 1 106 ? -3.773 -11.265 -2.094 1.00 95.94 106 GLU A N 1
ATOM 834 C CA . GLU A 1 106 ? -4.167 -12.027 -3.291 1.00 95.94 106 GLU A CA 1
ATOM 835 C C . GLU A 1 106 ? -4.218 -11.160 -4.557 1.00 95.94 106 GLU A C 1
ATOM 837 O O . GLU A 1 106 ? -3.867 -11.624 -5.642 1.00 95.94 106 GLU A O 1
ATOM 842 N N . MET A 1 107 ? -4.617 -9.892 -4.424 1.00 95.62 107 MET A N 1
ATOM 843 C CA . MET A 1 107 ? -4.686 -8.943 -5.540 1.00 95.62 107 MET A CA 1
ATOM 844 C C . MET A 1 107 ? -3.324 -8.334 -5.894 1.00 95.62 107 MET A C 1
ATOM 846 O O . MET A 1 107 ? -3.127 -7.899 -7.030 1.00 95.62 107 MET A O 1
ATOM 850 N N . VAL A 1 108 ? -2.381 -8.300 -4.945 1.00 94.62 108 VAL A N 1
ATOM 851 C CA . VAL A 1 108 ? -1.029 -7.743 -5.134 1.00 94.62 108 VAL A CA 1
ATOM 852 C C . VAL A 1 108 ? 0.059 -8.738 -4.685 1.00 94.62 108 VAL A C 1
ATOM 854 O O . VAL A 1 108 ? 0.896 -8.419 -3.831 1.00 94.62 108 VAL A O 1
ATOM 857 N N . PRO A 1 109 ? 0.105 -9.951 -5.270 1.00 93.25 109 PRO A N 1
ATOM 858 C CA . PRO A 1 109 ? 0.927 -11.054 -4.762 1.00 93.25 109 PRO A CA 1
ATOM 859 C C . PRO A 1 109 ? 2.434 -10.766 -4.832 1.00 93.25 109 PRO A C 1
ATOM 861 O O . PRO A 1 109 ? 3.215 -11.259 -4.015 1.00 93.25 109 PRO A O 1
ATOM 864 N N . SER A 1 110 ? 2.857 -9.924 -5.778 1.00 92.50 110 SER A N 1
ATOM 865 C CA . SER A 1 110 ? 4.256 -9.551 -5.994 1.00 92.50 110 SER A CA 1
ATOM 866 C C . SER A 1 110 ? 4.781 -8.493 -5.016 1.00 92.50 110 SER A C 1
ATOM 868 O O . SER A 1 110 ? 5.999 -8.355 -4.874 1.00 92.50 110 SER A O 1
ATOM 870 N N . LEU A 1 111 ? 3.911 -7.796 -4.267 1.00 94.31 111 LEU A N 1
ATOM 871 C CA . LEU A 1 111 ? 4.311 -6.699 -3.372 1.00 94.31 111 LEU A CA 1
ATOM 872 C C . LEU A 1 111 ? 5.345 -7.141 -2.333 1.00 94.31 111 LEU A C 1
ATOM 874 O O . LEU A 1 111 ? 6.298 -6.415 -2.044 1.00 94.31 111 LEU A O 1
ATOM 878 N N . ARG A 1 112 ? 5.170 -8.337 -1.758 1.00 91.19 112 ARG A N 1
ATOM 879 C CA . ARG A 1 112 ? 6.109 -8.875 -0.765 1.00 91.19 112 ARG A CA 1
ATOM 880 C C . ARG A 1 112 ? 7.493 -9.088 -1.371 1.00 91.19 112 ARG A C 1
ATOM 882 O O . ARG A 1 112 ? 8.481 -8.726 -0.735 1.00 91.19 112 ARG A O 1
ATOM 889 N N . THR A 1 113 ? 7.557 -9.660 -2.569 1.00 91.94 113 THR A N 1
ATOM 890 C CA . THR A 1 113 ? 8.813 -9.907 -3.284 1.00 91.94 113 THR A CA 1
ATOM 891 C C . THR A 1 113 ? 9.503 -8.593 -3.616 1.00 91.94 113 THR A C 1
ATOM 893 O O . THR A 1 113 ? 10.646 -8.398 -3.210 1.00 91.94 113 THR A O 1
ATOM 896 N N . PHE A 1 114 ? 8.785 -7.652 -4.234 1.00 93.50 114 PHE A N 1
ATOM 897 C CA . PHE A 1 114 ? 9.318 -6.332 -4.569 1.00 93.50 114 PHE A CA 1
ATOM 898 C C . PHE A 1 114 ? 9.857 -5.592 -3.353 1.00 93.50 114 PHE A C 1
ATOM 900 O O . PHE A 1 114 ? 10.985 -5.107 -3.366 1.00 93.50 114 PHE A O 1
ATOM 907 N N . ARG A 1 115 ? 9.094 -5.560 -2.259 1.00 91.38 115 ARG A N 1
ATOM 908 C CA . ARG A 1 115 ? 9.540 -4.917 -1.026 1.00 91.38 115 ARG A CA 1
ATOM 909 C C . ARG A 1 115 ? 10.777 -5.588 -0.435 1.00 91.38 115 ARG A C 1
ATOM 911 O O . ARG A 1 115 ? 11.696 -4.885 -0.041 1.00 91.38 115 ARG A O 1
ATOM 918 N N . ASN A 1 116 ? 10.820 -6.919 -0.378 1.00 90.00 116 ASN A N 1
ATOM 919 C CA . ASN A 1 116 ? 11.986 -7.627 0.154 1.00 90.00 116 ASN A CA 1
ATOM 920 C C . ASN A 1 116 ? 13.248 -7.336 -0.665 1.00 90.00 116 ASN A C 1
ATOM 922 O O . ASN A 1 116 ? 14.324 -7.206 -0.095 1.00 90.00 116 ASN A O 1
ATOM 926 N N . VAL A 1 117 ? 13.127 -7.245 -1.988 1.00 90.19 117 VAL A N 1
ATOM 927 C CA . VAL A 1 117 ? 14.262 -6.951 -2.870 1.00 90.19 117 VAL A CA 1
ATOM 928 C C . VAL A 1 117 ? 14.688 -5.495 -2.740 1.00 90.19 117 VAL A C 1
ATOM 930 O O . VAL A 1 117 ? 15.878 -5.227 -2.642 1.00 90.19 117 VAL A O 1
ATOM 933 N N . ALA A 1 118 ? 13.734 -4.564 -2.656 1.00 89.19 118 ALA A N 1
ATOM 934 C CA . ALA A 1 118 ? 14.020 -3.146 -2.449 1.00 89.19 118 ALA A CA 1
ATOM 935 C C . ALA A 1 118 ? 14.674 -2.867 -1.080 1.00 89.19 118 ALA A C 1
ATOM 937 O O . ALA A 1 118 ? 15.623 -2.094 -1.005 1.00 89.19 118 ALA A O 1
ATOM 938 N N . GLU A 1 119 ? 14.192 -3.497 0.001 1.00 87.62 119 GLU A N 1
ATOM 939 C CA . GLU A 1 119 ? 14.734 -3.329 1.364 1.00 87.62 119 GLU A CA 1
ATOM 940 C C . GLU A 1 119 ? 16.113 -4.002 1.540 1.00 87.62 119 GLU A C 1
ATOM 942 O O . GLU A 1 119 ? 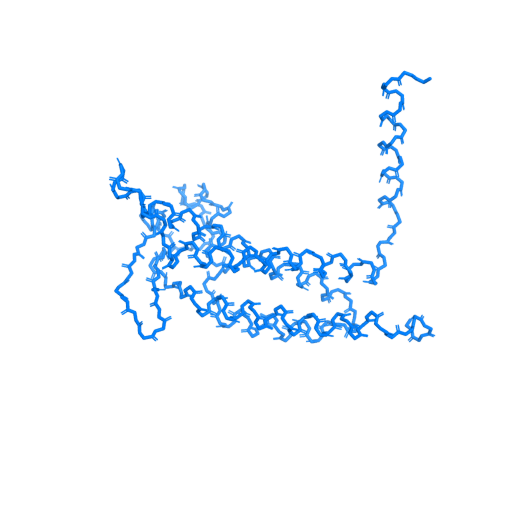16.887 -3.572 2.392 1.00 87.62 119 GLU A O 1
ATOM 947 N N . HIS A 1 120 ? 16.431 -5.029 0.743 1.00 88.88 120 HIS A N 1
ATOM 948 C CA . HIS A 1 120 ? 17.666 -5.824 0.847 1.00 88.88 120 HIS A CA 1
ATOM 949 C C . HIS A 1 120 ? 18.477 -5.829 -0.457 1.00 88.88 120 HIS A C 1
ATOM 951 O O . HIS A 1 120 ? 19.070 -6.842 -0.838 1.00 88.88 120 HIS A O 1
ATOM 957 N N . PHE A 1 121 ? 18.465 -4.709 -1.182 1.00 86.00 121 PHE A N 1
ATOM 958 C CA . PHE A 1 121 ? 19.070 -4.589 -2.510 1.00 86.00 121 PHE A CA 1
ATOM 959 C C . PHE A 1 121 ? 20.554 -4.993 -2.538 1.00 86.00 121 PHE A C 1
ATOM 961 O O . PHE A 1 121 ? 21.014 -5.626 -3.489 1.00 86.00 121 PHE A O 1
ATOM 968 N N . ASP A 1 122 ? 21.305 -4.676 -1.486 1.00 86.94 122 ASP A N 1
ATOM 969 C CA . ASP A 1 122 ? 22.717 -5.025 -1.313 1.00 86.94 122 ASP A CA 1
ATOM 970 C C . ASP A 1 122 ? 22.947 -6.541 -1.197 1.00 86.94 122 ASP A C 1
ATOM 972 O O . ASP A 1 122 ? 23.867 -7.088 -1.816 1.00 86.94 122 ASP A O 1
ATOM 976 N N . ASP A 1 123 ? 22.080 -7.250 -0.475 1.00 86.69 123 ASP A N 1
ATOM 977 C CA . ASP A 1 123 ? 22.133 -8.707 -0.380 1.00 86.69 123 ASP A CA 1
ATOM 978 C C . ASP A 1 123 ? 21.839 -9.367 -1.730 1.00 86.69 123 ASP A C 1
ATOM 980 O O . ASP A 1 123 ? 22.576 -10.263 -2.147 1.00 86.69 123 ASP A O 1
ATOM 984 N N . TYR A 1 124 ? 20.837 -8.900 -2.479 1.00 84.88 124 TYR A N 1
ATOM 985 C CA . TYR A 1 124 ? 20.584 -9.418 -3.832 1.00 84.88 124 TYR A CA 1
ATOM 986 C C . TYR A 1 124 ? 21.728 -9.080 -4.799 1.00 84.88 124 TYR A C 1
ATOM 988 O O . TYR A 1 124 ? 22.180 -9.947 -5.551 1.00 84.88 124 TYR A O 1
ATOM 996 N N . THR A 1 125 ? 22.290 -7.872 -4.712 1.00 84.38 125 THR A N 1
ATOM 997 C CA . THR A 1 125 ? 23.447 -7.446 -5.519 1.00 84.38 125 THR A CA 1
ATOM 998 C C . THR A 1 125 ? 24.679 -8.310 -5.250 1.00 84.38 125 THR A C 1
ATOM 1000 O O . THR A 1 125 ? 25.447 -8.615 -6.163 1.00 84.38 125 THR A O 1
ATOM 1003 N N . THR A 1 126 ? 24.862 -8.768 -4.011 1.00 86.25 126 THR A N 1
ATOM 1004 C CA . THR A 1 126 ? 25.979 -9.639 -3.616 1.00 86.25 126 THR A CA 1
ATOM 1005 C C . THR A 1 126 ? 25.667 -11.133 -3.746 1.00 86.25 126 THR A C 1
ATOM 1007 O O . THR A 1 126 ? 26.565 -11.956 -3.574 1.00 86.25 126 THR A O 1
ATOM 1010 N N . GLY A 1 127 ? 24.460 -11.517 -4.178 1.00 80.75 127 GLY A N 1
ATOM 1011 C CA . GLY A 1 127 ? 24.052 -12.920 -4.345 1.00 80.75 127 GLY A CA 1
ATOM 1012 C C . GLY A 1 127 ? 23.708 -13.641 -3.034 1.00 80.75 127 GLY A C 1
ATOM 1013 O O . GLY A 1 127 ? 23.723 -14.865 -2.992 1.00 80.75 127 GLY A O 1
ATOM 1014 N N . ARG A 1 128 ? 23.414 -12.892 -1.967 1.00 83.38 128 ARG A N 1
ATOM 1015 C CA . ARG A 1 128 ? 22.936 -13.381 -0.660 1.00 83.38 128 ARG A CA 1
ATOM 1016 C C . ARG A 1 128 ? 21.426 -13.188 -0.464 1.00 83.38 128 ARG A C 1
ATOM 1018 O O . ARG A 1 128 ? 20.921 -13.332 0.648 1.00 83.38 128 ARG A O 1
ATOM 1025 N N . GLY A 1 129 ? 20.714 -12.827 -1.530 1.00 81.00 129 GLY A N 1
ATOM 1026 C CA . GLY A 1 129 ? 19.268 -12.634 -1.522 1.00 81.00 129 GLY A CA 1
ATOM 1027 C C . GLY A 1 129 ? 18.516 -13.886 -1.067 1.00 81.00 129 GLY A C 1
ATOM 1028 O O . GLY A 1 129 ? 18.942 -15.013 -1.304 1.00 81.00 129 GLY A O 1
ATOM 1029 N N . ARG A 1 130 ? 17.378 -13.687 -0.394 1.00 81.62 130 ARG A N 1
ATOM 1030 C CA . ARG A 1 130 ? 16.575 -14.794 0.159 1.00 81.62 130 ARG A CA 1
ATOM 1031 C C . ARG A 1 130 ? 15.706 -15.505 -0.879 1.00 81.62 130 ARG A C 1
ATOM 1033 O O . ARG A 1 130 ? 15.283 -16.626 -0.626 1.00 81.62 130 ARG A O 1
ATOM 1040 N N . VAL A 1 131 ? 15.402 -14.846 -1.994 1.00 81.56 131 VAL A N 1
ATOM 1041 C CA . VAL A 1 131 ? 14.635 -15.415 -3.108 1.00 81.56 131 VAL A CA 1
ATOM 1042 C C . VAL A 1 131 ? 15.636 -15.861 -4.169 1.00 81.56 131 VAL A C 1
ATOM 1044 O O . VAL A 1 131 ? 16.262 -15.021 -4.814 1.00 81.56 131 VAL A O 1
ATOM 1047 N N . ALA A 1 132 ? 15.831 -17.175 -4.286 1.00 76.44 132 ALA A N 1
ATOM 1048 C CA . ALA A 1 132 ? 16.893 -17.772 -5.097 1.00 76.44 132 ALA A CA 1
ATOM 1049 C C . ALA A 1 132 ? 16.677 -17.574 -6.605 1.00 76.44 132 ALA A C 1
ATOM 1051 O O . ALA A 1 132 ? 17.634 -17.572 -7.374 1.00 76.44 132 ALA A O 1
ATOM 1052 N N . GLU A 1 133 ? 15.426 -17.385 -7.017 1.00 83.69 133 GLU A N 1
ATOM 1053 C CA . GLU A 1 133 ? 15.027 -17.163 -8.403 1.00 83.69 133 GLU A CA 1
ATOM 1054 C C . GLU A 1 133 ? 15.410 -15.765 -8.914 1.00 83.69 133 GLU A C 1
ATOM 1056 O O . GLU A 1 133 ? 15.401 -15.538 -10.121 1.00 83.69 133 GLU A O 1
ATOM 1061 N N . ILE A 1 134 ? 15.759 -14.830 -8.017 1.00 83.12 134 ILE A N 1
ATOM 1062 C CA . ILE A 1 134 ? 16.130 -13.462 -8.387 1.00 83.12 134 ILE A CA 1
ATOM 1063 C C . ILE A 1 134 ? 17.632 -13.371 -8.629 1.00 83.12 134 ILE A C 1
ATOM 1065 O O . ILE A 1 134 ? 18.462 -13.517 -7.730 1.00 83.12 134 ILE A O 1
ATOM 1069 N N . THR A 1 135 ? 17.967 -13.049 -9.867 1.00 81.12 135 THR A N 1
ATOM 1070 C CA . THR A 1 135 ? 19.326 -12.836 -10.352 1.00 81.12 135 THR A CA 1
ATOM 1071 C C . THR A 1 135 ? 19.741 -11.371 -10.245 1.00 81.12 135 THR A C 1
ATOM 1073 O O . THR A 1 135 ? 18.921 -10.460 -10.146 1.00 81.12 135 THR A O 1
ATOM 1076 N N . ARG A 1 136 ? 21.052 -11.113 -10.304 1.00 80.62 136 ARG A N 1
ATOM 1077 C CA . ARG A 1 136 ? 21.595 -9.745 -10.253 1.00 80.62 136 ARG A CA 1
ATOM 1078 C C . ARG A 1 136 ? 21.176 -8.905 -11.462 1.00 80.62 136 ARG A C 1
ATOM 1080 O O . ARG A 1 136 ? 20.991 -7.702 -11.327 1.00 80.62 136 ARG A O 1
ATOM 1087 N N . GLN A 1 137 ? 21.028 -9.528 -12.632 1.00 80.19 137 GLN A N 1
ATOM 1088 C CA . GLN A 1 137 ? 20.645 -8.855 -13.877 1.00 80.19 137 GLN A CA 1
ATOM 1089 C C . GLN A 1 137 ? 19.244 -8.238 -13.783 1.00 80.19 137 GLN A C 1
ATOM 1091 O O . GLN A 1 137 ? 19.005 -7.155 -14.305 1.00 80.19 137 GLN A O 1
ATOM 1096 N N . GLN A 1 138 ? 18.346 -8.897 -13.056 1.00 82.56 138 GLN A N 1
ATOM 1097 C CA . GLN A 1 138 ? 16.957 -8.485 -12.866 1.00 82.56 138 GLN A CA 1
ATOM 1098 C C . GLN A 1 138 ? 16.785 -7.241 -11.974 1.00 82.56 138 GLN A C 1
ATOM 1100 O O . GLN A 1 138 ? 15.699 -6.667 -11.931 1.00 82.56 138 GLN A O 1
ATOM 1105 N N . LEU A 1 139 ? 17.833 -6.809 -11.264 1.00 80.56 139 LEU A N 1
ATOM 1106 C CA . LEU A 1 139 ? 17.768 -5.704 -10.301 1.00 80.56 139 LEU A CA 1
ATOM 1107 C C . LEU A 1 139 ? 17.845 -4.308 -10.940 1.00 80.56 139 LEU A C 1
ATOM 1109 O O . LEU A 1 139 ? 17.626 -3.328 -10.234 1.00 80.56 139 LEU A O 1
ATOM 1113 N N . GLN A 1 140 ? 18.201 -4.202 -12.226 1.00 75.00 140 GLN A N 1
ATOM 1114 C CA . GLN A 1 140 ? 18.665 -2.941 -12.821 1.00 75.00 140 GLN A CA 1
ATOM 1115 C C . GLN A 1 140 ? 17.604 -1.845 -12.941 1.00 75.00 140 GLN A C 1
ATOM 1117 O O . GLN A 1 140 ? 17.879 -0.711 -12.564 1.00 75.00 140 GLN A O 1
ATOM 1122 N N . THR A 1 141 ? 16.439 -2.140 -13.511 1.00 78.06 141 THR A N 1
ATOM 1123 C CA . THR A 1 141 ? 15.428 -1.118 -13.812 1.00 78.06 141 THR A CA 1
ATOM 1124 C C . THR A 1 141 ? 14.055 -1.760 -13.979 1.00 78.06 141 THR A C 1
ATOM 1126 O O . THR A 1 141 ? 13.938 -2.981 -14.139 1.00 78.06 141 THR A O 1
ATOM 1129 N N . TRP A 1 142 ? 13.017 -0.935 -13.914 1.00 87.69 142 TRP A N 1
ATOM 1130 C CA . TRP A 1 142 ? 11.686 -1.329 -14.343 1.00 87.69 142 TRP A CA 1
ATOM 1131 C C . TRP A 1 142 ? 11.627 -1.360 -15.869 1.00 87.69 142 TRP A C 1
ATOM 1133 O O . TRP A 1 142 ? 12.247 -0.546 -16.546 1.00 87.69 142 TRP A O 1
ATOM 1143 N N . SER A 1 143 ? 10.827 -2.257 -16.429 1.00 84.75 143 SER A N 1
ATOM 1144 C CA . SER A 1 143 ? 10.439 -2.182 -17.835 1.00 84.75 143 SER A CA 1
ATOM 1145 C C . SER A 1 143 ? 8.945 -1.929 -17.949 1.00 84.75 143 SER A C 1
ATOM 1147 O O . SER A 1 143 ? 8.149 -2.415 -17.149 1.00 84.75 143 SER A O 1
ATOM 1149 N N . LEU A 1 144 ? 8.556 -1.116 -18.923 1.00 79.81 144 LEU A N 1
ATOM 1150 C CA . LEU A 1 144 ? 7.154 -0.888 -19.236 1.00 79.81 144 LEU A CA 1
ATOM 1151 C C . LEU A 1 144 ? 6.735 -1.897 -20.308 1.00 79.81 144 LEU A C 1
ATOM 1153 O O . LEU A 1 144 ? 7.281 -1.877 -21.412 1.00 79.81 144 LEU A O 1
ATOM 1157 N N . ASP A 1 145 ? 5.774 -2.762 -19.989 1.00 69.81 145 ASP A N 1
ATOM 1158 C CA . ASP A 1 145 ? 5.076 -3.541 -21.009 1.00 69.81 145 ASP A CA 1
ATOM 1159 C C . ASP A 1 145 ? 4.078 -2.638 -21.755 1.00 69.81 145 ASP A C 1
ATOM 1161 O O . ASP A 1 145 ? 3.687 -1.563 -21.288 1.00 69.81 145 ASP A O 1
ATOM 1165 N N . GLY A 1 146 ? 3.653 -3.065 -22.947 1.00 59.41 146 GLY A N 1
ATOM 1166 C CA . GLY A 1 146 ? 2.652 -2.336 -23.727 1.00 59.41 146 GLY A CA 1
ATOM 1167 C C . GLY A 1 146 ? 1.346 -2.100 -22.943 1.00 59.41 146 GLY A C 1
ATOM 1168 O O . GLY A 1 146 ? 1.017 -2.861 -22.030 1.00 59.41 146 GLY A O 1
ATOM 1169 N N . PRO A 1 147 ? 0.565 -1.059 -23.289 1.00 60.75 147 PRO A N 1
ATOM 1170 C CA . PRO A 1 147 ? -0.692 -0.770 -22.606 1.00 60.75 147 PRO A CA 1
ATOM 1171 C C . PRO A 1 147 ? -1.656 -1.958 -22.713 1.00 60.75 147 PRO A C 1
ATOM 1173 O O . PRO A 1 147 ? -1.885 -2.494 -23.798 1.00 60.75 147 PRO A O 1
ATOM 1176 N N . THR A 1 148 ? -2.251 -2.351 -21.586 1.00 62.81 148 THR A N 1
ATOM 1177 C CA . THR A 1 148 ? -3.274 -3.405 -21.539 1.00 62.81 148 THR A CA 1
ATOM 1178 C C . THR A 1 148 ? -4.663 -2.799 -21.348 1.00 62.81 148 THR A C 1
ATOM 1180 O O . THR A 1 148 ? -4.807 -1.631 -20.987 1.00 62.81 148 THR A O 1
ATOM 1183 N N . SER A 1 149 ? -5.719 -3.607 -21.491 1.00 57.00 149 SER A N 1
ATOM 1184 C CA . SER A 1 149 ? -7.084 -3.192 -21.130 1.00 57.00 149 SER A CA 1
ATOM 1185 C C . SER A 1 149 ? -7.257 -2.865 -19.636 1.00 57.00 149 SER A C 1
ATOM 1187 O O . SER A 1 149 ? -8.326 -2.413 -19.237 1.00 57.00 149 SER A O 1
ATOM 1189 N N . ARG A 1 150 ? -6.238 -3.128 -18.805 1.00 57.56 150 ARG A N 1
ATOM 1190 C CA . ARG A 1 150 ? -6.200 -2.867 -17.358 1.00 57.56 150 ARG A CA 1
ATOM 1191 C C . ARG A 1 150 ? -5.236 -1.734 -16.974 1.00 57.56 150 ARG A C 1
ATOM 1193 O O . ARG A 1 150 ? -4.955 -1.580 -15.791 1.00 57.56 150 ARG A O 1
ATOM 1200 N N . GLY A 1 151 ? -4.730 -0.971 -17.948 1.00 63.94 151 GLY A N 1
ATOM 1201 C CA . GLY A 1 151 ? -3.804 0.143 -17.725 1.00 63.94 151 GLY A CA 1
ATOM 1202 C C . GLY A 1 151 ? -2.338 -0.192 -18.019 1.00 63.94 151 GLY A C 1
ATOM 1203 O O . GLY A 1 151 ? -2.036 -1.142 -18.753 1.00 63.94 151 GLY A O 1
ATOM 1204 N N . LEU A 1 152 ? -1.433 0.628 -17.468 1.00 70.44 152 LEU A N 1
ATOM 1205 C CA . LEU A 1 152 ? 0.019 0.453 -17.593 1.00 70.44 152 LEU A CA 1
ATOM 1206 C C . LEU A 1 152 ? 0.479 -0.737 -16.745 1.00 70.44 152 LEU A C 1
ATOM 1208 O O . LEU A 1 152 ? 0.254 -0.770 -15.531 1.00 70.44 152 LEU A O 1
ATOM 1212 N N . VAL A 1 153 ? 1.153 -1.689 -17.386 1.00 77.94 153 VAL A N 1
ATOM 1213 C CA . VAL A 1 153 ? 1.783 -2.823 -16.711 1.00 77.94 153 VAL A CA 1
ATOM 1214 C C . VAL A 1 153 ? 3.279 -2.585 -16.698 1.00 77.94 153 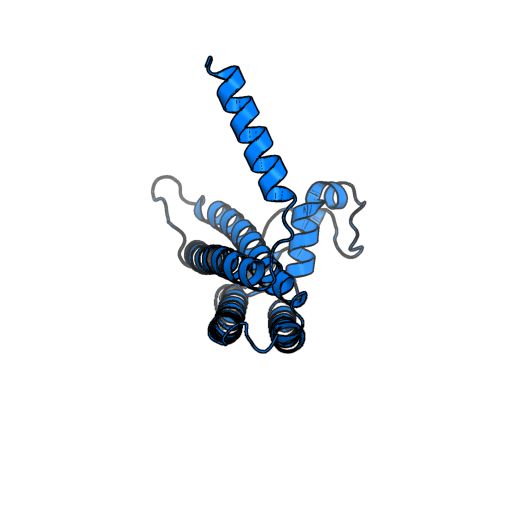VAL A C 1
ATOM 1216 O O . VAL A 1 153 ? 3.925 -2.518 -17.739 1.00 77.94 153 VAL A O 1
ATOM 1219 N N . TRP A 1 154 ? 3.821 -2.439 -15.497 1.00 87.25 154 TRP A N 1
ATOM 1220 C CA . TRP A 1 154 ? 5.258 -2.372 -15.297 1.00 87.25 154 TRP A CA 1
ATOM 1221 C C . TRP A 1 154 ? 5.771 -3.749 -14.919 1.00 87.25 154 TRP A C 1
ATOM 1223 O O . TRP A 1 154 ? 5.069 -4.509 -14.257 1.00 87.25 154 TRP A O 1
ATOM 1233 N N . ARG A 1 155 ? 6.999 -4.071 -15.297 1.00 89.81 155 ARG A N 1
ATOM 1234 C CA . ARG A 1 155 ? 7.703 -5.250 -14.820 1.00 89.81 155 ARG A CA 1
ATOM 1235 C C . ARG A 1 155 ? 8.910 -4.824 -14.018 1.00 89.81 155 ARG A C 1
ATOM 1237 O O . ARG A 1 155 ? 9.631 -3.900 -14.385 1.00 89.81 155 ARG A O 1
ATOM 1244 N N . TRP A 1 156 ? 9.164 -5.561 -12.956 1.00 91.31 156 TRP A N 1
ATOM 1245 C CA . TRP A 1 156 ? 10.444 -5.554 -12.271 1.00 91.31 156 TRP A CA 1
ATOM 1246 C C . TRP A 1 156 ? 10.740 -6.982 -11.849 1.00 91.31 156 TRP A C 1
ATOM 1248 O O . TRP A 1 156 ? 9.818 -7.723 -11.519 1.00 91.31 156 TRP A O 1
ATOM 1258 N N . LEU A 1 157 ? 12.002 -7.408 -11.893 1.00 89.31 157 LEU A N 1
ATOM 1259 C CA . LEU A 1 157 ? 12.372 -8.796 -11.589 1.00 89.31 157 LEU A CA 1
ATOM 1260 C C . LEU A 1 157 ? 11.687 -9.839 -12.492 1.00 89.31 157 LEU A C 1
ATOM 1262 O O . LEU A 1 157 ? 11.425 -10.955 -12.055 1.00 89.31 157 LEU A O 1
ATOM 1266 N N . ASP A 1 158 ? 11.336 -9.453 -13.721 1.00 87.56 158 ASP A N 1
ATOM 1267 C CA . ASP A 1 158 ? 10.476 -10.213 -14.642 1.00 87.56 158 ASP A CA 1
ATOM 1268 C C . ASP A 1 158 ? 9.065 -10.521 -14.115 1.00 87.56 158 ASP A C 1
ATOM 1270 O O . ASP A 1 158 ? 8.358 -11.357 -14.677 1.00 87.56 158 ASP A O 1
ATOM 1274 N N . ILE A 1 159 ? 8.616 -9.814 -13.079 1.00 90.38 159 ILE A N 1
ATOM 1275 C CA . ILE A 1 159 ? 7.292 -9.955 -12.478 1.00 90.38 159 ILE A CA 1
ATOM 1276 C C . ILE A 1 159 ? 6.452 -8.733 -12.837 1.00 90.38 159 ILE A C 1
ATOM 1278 O O . ILE A 1 159 ? 6.899 -7.595 -12.692 1.00 90.38 159 ILE A O 1
ATOM 1282 N N . GLU A 1 160 ? 5.215 -8.968 -13.267 1.00 90.62 160 GLU A N 1
ATOM 1283 C CA . GLU A 1 160 ? 4.260 -7.900 -13.548 1.00 90.62 160 GLU A CA 1
ATOM 1284 C C . GLU A 1 160 ? 3.798 -7.197 -12.268 1.00 90.62 160 GLU A C 1
ATOM 1286 O O . GLU A 1 160 ? 3.507 -7.805 -11.230 1.00 90.62 160 GLU A O 1
ATOM 1291 N N . PHE A 1 161 ? 3.690 -5.881 -12.376 1.00 91.62 161 PHE A N 1
ATOM 1292 C CA . PHE A 1 161 ? 3.160 -4.984 -11.376 1.00 91.62 161 PHE A CA 1
ATOM 1293 C C . PHE A 1 161 ? 2.024 -4.157 -11.993 1.00 91.62 161 PHE A C 1
ATOM 1295 O O . PHE A 1 161 ? 2.262 -3.119 -12.623 1.00 91.62 161 PHE A O 1
ATOM 1302 N N . PRO A 1 162 ? 0.771 -4.616 -11.845 1.00 90.25 162 PRO A N 1
ATOM 1303 C CA . PRO A 1 162 ? -0.382 -3.894 -12.358 1.00 90.25 162 PRO A CA 1
ATOM 1304 C C . PRO A 1 162 ? -0.694 -2.706 -11.437 1.00 90.25 162 PRO A C 1
ATOM 1306 O O . PRO A 1 162 ? -1.259 -2.872 -10.351 1.00 90.25 162 PRO A O 1
ATOM 1309 N N . VAL A 1 163 ? -0.317 -1.497 -11.863 1.00 92.38 163 VAL A N 1
ATOM 1310 C CA . VAL A 1 163 ? -0.415 -0.268 -11.050 1.00 92.38 163 VAL A CA 1
ATOM 1311 C C . VAL A 1 163 ? -1.858 0.025 -10.638 1.00 92.38 163 VAL A C 1
ATOM 1313 O O . VAL A 1 163 ? -2.123 0.249 -9.456 1.00 92.38 163 VAL A O 1
ATOM 1316 N N . ASP A 1 164 ? -2.796 -0.026 -11.586 1.00 93.19 164 ASP A N 1
ATOM 1317 C CA . ASP A 1 164 ? -4.207 0.284 -11.328 1.00 93.19 164 ASP A CA 1
ATOM 1318 C C . ASP A 1 164 ? -4.876 -0.766 -10.431 1.00 93.19 164 ASP A C 1
ATOM 1320 O O . ASP A 1 164 ? -5.543 -0.418 -9.460 1.00 93.19 164 ASP A O 1
ATOM 1324 N N . VAL A 1 165 ? -4.603 -2.054 -10.661 1.00 93.81 165 VAL A N 1
ATOM 1325 C CA . VAL A 1 165 ? -5.112 -3.139 -9.802 1.00 93.81 165 VAL A CA 1
ATOM 1326 C C . VAL A 1 165 ? -4.593 -2.996 -8.369 1.00 93.81 165 VAL A C 1
ATOM 1328 O O . VAL A 1 165 ? -5.353 -3.144 -7.413 1.00 93.81 165 VAL A O 1
ATOM 1331 N N . SER A 1 166 ? -3.309 -2.663 -8.208 1.00 95.88 166 SER A N 1
ATOM 1332 C CA . SER A 1 166 ? -2.692 -2.466 -6.890 1.00 95.88 166 SER A CA 1
ATOM 1333 C C . SER A 1 166 ? -3.293 -1.269 -6.150 1.00 95.88 166 SER A C 1
ATOM 1335 O O . SER A 1 166 ? -3.527 -1.325 -4.941 1.00 95.88 166 SER A O 1
ATOM 1337 N N . HIS A 1 167 ? -3.572 -0.189 -6.879 1.00 97.44 167 HIS A N 1
ATOM 1338 C CA . HIS A 1 167 ? -4.251 0.995 -6.366 1.00 97.44 167 HIS A CA 1
ATOM 1339 C C . HIS A 1 167 ? -5.690 0.695 -5.919 1.00 97.44 167 HIS A C 1
ATOM 1341 O O . HIS A 1 167 ? -6.104 1.106 -4.829 1.00 97.44 167 HIS A O 1
ATOM 1347 N N . ASP A 1 168 ? -6.450 -0.040 -6.727 1.00 97.69 168 ASP A N 1
ATOM 1348 C CA . ASP A 1 168 ? -7.839 -0.378 -6.419 1.00 97.69 168 ASP A CA 1
ATOM 1349 C C . ASP A 1 168 ? -7.926 -1.318 -5.213 1.00 97.69 168 ASP A C 1
ATOM 1351 O O . ASP A 1 168 ? -8.736 -1.093 -4.309 1.00 97.69 168 ASP A O 1
ATOM 1355 N N . ALA A 1 169 ? -7.023 -2.301 -5.130 1.00 98.31 169 ALA A N 1
ATOM 1356 C CA . ALA A 1 169 ? -6.893 -3.178 -3.970 1.00 98.31 169 ALA A CA 1
ATOM 1357 C C . ALA A 1 169 ? -6.569 -2.390 -2.689 1.00 98.31 169 ALA A C 1
ATOM 1359 O O . ALA A 1 169 ? -7.189 -2.613 -1.648 1.00 98.31 169 ALA A O 1
ATOM 1360 N N . ALA A 1 170 ? -5.643 -1.429 -2.758 1.00 98.62 170 ALA A N 1
ATOM 1361 C CA . ALA A 1 170 ? -5.305 -0.562 -1.628 1.00 98.62 170 ALA A CA 1
ATOM 1362 C C . ALA A 1 170 ? -6.488 0.315 -1.189 1.00 98.62 170 ALA A C 1
ATOM 1364 O O . ALA A 1 170 ? -6.741 0.471 0.007 1.00 98.62 170 ALA A O 1
ATOM 1365 N N . THR A 1 171 ? -7.240 0.850 -2.153 1.00 98.69 171 THR A N 1
ATOM 1366 C CA . THR A 1 171 ? -8.440 1.657 -1.895 1.00 98.69 171 THR A CA 1
ATOM 1367 C C . THR A 1 171 ? -9.525 0.828 -1.212 1.00 98.69 171 THR A C 1
ATOM 1369 O O . THR A 1 171 ? -10.136 1.289 -0.245 1.00 98.69 171 THR A O 1
ATOM 1372 N N . ALA A 1 172 ? -9.752 -0.402 -1.680 1.00 98.56 172 ALA A N 1
ATOM 1373 C CA . ALA A 1 172 ? -10.697 -1.328 -1.068 1.00 98.56 172 ALA A CA 1
ATOM 1374 C C . ALA A 1 172 ? -10.284 -1.681 0.369 1.00 98.56 172 ALA A C 1
ATOM 1376 O O . ALA A 1 172 ? -11.095 -1.520 1.281 1.00 98.56 172 ALA A O 1
ATOM 1377 N N . LEU A 1 173 ? -9.017 -2.061 0.578 1.00 98.62 173 LEU A N 1
ATOM 1378 C CA . LEU A 1 173 ? -8.453 -2.363 1.898 1.00 98.62 173 LEU A CA 1
ATOM 1379 C C . LEU A 1 173 ? -8.622 -1.191 2.875 1.00 98.62 173 LEU A C 1
ATOM 1381 O O . LEU A 1 173 ? -9.057 -1.384 4.008 1.00 98.62 173 LEU A O 1
ATOM 1385 N N . TYR A 1 174 ? -8.291 0.030 2.446 1.00 98.69 174 TYR A N 1
ATOM 1386 C CA . TYR A 1 174 ? -8.417 1.213 3.294 1.00 98.69 174 TYR A CA 1
ATOM 1387 C C . TYR A 1 174 ? -9.874 1.492 3.679 1.00 98.69 174 TYR A C 1
ATOM 1389 O O . TYR A 1 174 ? -10.158 1.759 4.845 1.00 98.69 174 TYR A O 1
ATOM 1397 N N . ARG A 1 175 ? -10.812 1.405 2.726 1.00 98.44 175 ARG A N 1
ATOM 1398 C CA . ARG A 1 175 ? -12.239 1.658 2.985 1.00 98.44 175 ARG A CA 1
ATOM 1399 C C . ARG A 1 175 ? -12.830 0.665 3.979 1.00 98.44 175 ARG A C 1
ATOM 1401 O O . ARG A 1 175 ? -13.544 1.083 4.889 1.00 98.44 175 ARG A O 1
ATOM 1408 N N . THR A 1 176 ? -12.545 -0.626 3.814 1.00 97.56 176 THR A N 1
ATOM 1409 C CA . THR A 1 176 ? -13.074 -1.654 4.718 1.00 97.56 176 THR A CA 1
ATOM 1410 C C . THR A 1 176 ? -12.461 -1.543 6.110 1.00 97.56 176 THR A C 1
ATOM 1412 O O . THR A 1 176 ? -13.190 -1.584 7.100 1.00 97.56 176 THR A O 1
ATOM 1415 N N . PHE A 1 177 ? -11.151 -1.293 6.199 1.00 97.62 177 PHE A N 1
ATOM 1416 C CA . PHE A 1 177 ? -10.486 -0.998 7.466 1.00 97.62 177 PHE A CA 1
ATOM 1417 C C . PHE A 1 177 ? -11.083 0.233 8.159 1.00 97.62 177 PHE A C 1
ATOM 1419 O O . PHE A 1 177 ? -11.371 0.178 9.351 1.00 97.62 177 PHE A O 1
ATOM 1426 N N . LEU A 1 178 ? -11.301 1.328 7.427 1.00 97.69 178 LEU A N 1
ATOM 1427 C CA . LEU A 1 178 ? -11.840 2.563 7.992 1.00 97.69 178 LEU A CA 1
ATOM 1428 C C . LEU A 1 178 ? -13.234 2.348 8.593 1.00 97.69 178 LEU A C 1
ATOM 1430 O O . LEU A 1 178 ? -13.519 2.858 9.675 1.00 97.69 178 LEU A O 1
ATOM 1434 N N . ALA A 1 179 ? -14.084 1.567 7.922 1.00 96.94 179 ALA A N 1
ATOM 1435 C CA . ALA A 1 179 ? -15.393 1.192 8.447 1.00 96.94 179 ALA A CA 1
ATOM 1436 C C . ALA A 1 179 ? -15.274 0.374 9.746 1.00 96.94 179 ALA A C 1
ATOM 1438 O O . ALA A 1 179 ? -15.920 0.710 10.737 1.00 96.94 179 ALA A O 1
ATOM 1439 N N . ALA A 1 180 ? -14.409 -0.646 9.771 1.00 95.81 180 ALA A N 1
ATOM 1440 C CA . ALA A 1 180 ? -14.185 -1.472 10.958 1.00 95.81 180 ALA A CA 1
ATOM 1441 C C . ALA A 1 180 ? -13.624 -0.660 12.140 1.00 95.81 180 ALA A C 1
ATOM 1443 O O . ALA A 1 180 ? -14.121 -0.768 13.260 1.00 95.81 180 ALA A O 1
ATOM 1444 N N . ALA A 1 181 ? -12.638 0.202 11.884 1.00 95.69 181 ALA A N 1
ATOM 1445 C CA . ALA A 1 181 ? -12.037 1.071 12.890 1.00 95.69 181 ALA A CA 1
ATOM 1446 C C . ALA A 1 181 ? -13.053 2.069 13.466 1.00 95.69 181 ALA A C 1
ATOM 1448 O O . ALA A 1 181 ? -13.118 2.240 14.679 1.00 95.69 181 ALA A O 1
ATOM 1449 N N . ASN A 1 182 ? -13.876 2.695 12.619 1.00 96.06 182 ASN A N 1
ATOM 1450 C CA . ASN A 1 182 ? -14.908 3.626 13.078 1.00 96.06 182 ASN A CA 1
ATOM 1451 C C . ASN A 1 182 ? -15.962 2.930 13.943 1.00 96.06 182 ASN A C 1
ATOM 1453 O O . ASN A 1 182 ? -16.338 3.477 14.975 1.00 96.06 182 ASN A O 1
ATOM 1457 N N . ASN A 1 183 ? -16.398 1.725 13.563 1.00 95.19 183 ASN A N 1
ATOM 1458 C CA . ASN A 1 183 ? -17.329 0.939 14.374 1.00 95.19 183 ASN A CA 1
ATOM 1459 C C . ASN A 1 183 ? -16.713 0.609 15.742 1.00 95.19 183 ASN A C 1
ATOM 1461 O O . ASN A 1 183 ? -17.321 0.878 16.774 1.00 95.19 183 ASN A O 1
ATOM 1465 N N . TYR A 1 184 ? -15.464 0.133 15.756 1.00 94.69 184 TYR A N 1
ATOM 1466 C CA . TYR A 1 184 ? -14.739 -0.157 16.992 1.00 94.69 184 TYR A CA 1
ATOM 1467 C C . TYR A 1 184 ? -14.580 1.077 17.895 1.00 94.69 184 TYR A C 1
AT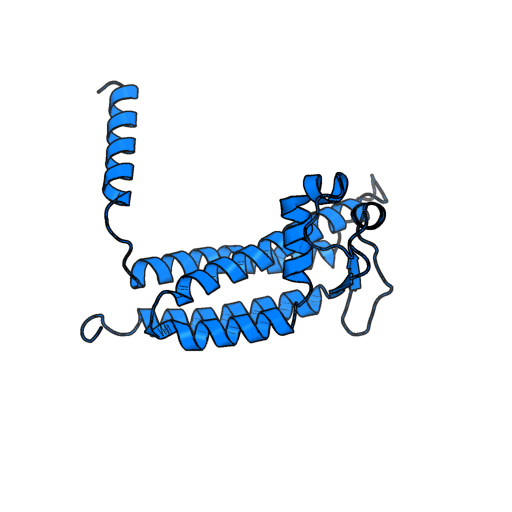OM 1469 O O . TYR A 1 184 ? -14.670 0.958 19.113 1.00 94.69 184 TYR A O 1
ATOM 1477 N N . LEU A 1 185 ? -14.344 2.263 17.334 1.00 94.12 185 LEU A N 1
ATOM 1478 C CA . LEU A 1 185 ? -14.174 3.493 18.114 1.00 94.12 185 LEU A CA 1
ATOM 1479 C C . LEU A 1 185 ? -15.500 4.128 18.564 1.00 94.12 185 LEU A C 1
ATOM 1481 O O . LEU A 1 185 ? -15.485 4.961 19.468 1.00 94.12 185 LEU A O 1
ATOM 1485 N N . ALA A 1 186 ? -16.624 3.774 17.936 1.00 91.25 186 ALA A N 1
ATOM 1486 C CA . ALA A 1 186 ? -17.942 4.319 18.254 1.00 91.25 186 ALA A CA 1
ATOM 1487 C C . ALA A 1 186 ? -18.646 3.588 19.410 1.00 91.25 186 ALA A C 1
ATOM 1489 O O . ALA A 1 186 ? -19.498 4.181 20.074 1.00 91.25 186 ALA A O 1
ATOM 1490 N N . GLU A 1 187 ? -18.317 2.320 19.661 1.00 81.62 187 GLU A N 1
ATOM 1491 C CA . GLU A 1 187 ? -18.898 1.564 20.774 1.00 81.62 187 GLU A CA 1
ATOM 1492 C C . GLU A 1 187 ? -18.339 2.065 22.126 1.00 81.62 187 GLU A C 1
ATOM 1494 O O . GLU A 1 187 ? -17.119 2.200 22.282 1.00 81.62 187 GLU A O 1
ATOM 1499 N N . PRO A 1 188 ? -19.201 2.352 23.122 1.00 61.22 188 PRO A N 1
ATOM 1500 C CA . PRO A 1 188 ? -18.755 2.822 24.425 1.00 61.22 188 PRO A CA 1
ATOM 1501 C C . PRO A 1 188 ? -17.891 1.767 25.123 1.00 61.22 188 PRO A C 1
ATOM 1503 O O . PRO A 1 188 ? -18.261 0.600 25.201 1.00 61.22 188 PRO A O 1
ATOM 1506 N N . SER A 1 189 ? -16.776 2.201 25.715 1.00 57.62 189 SER A N 1
ATOM 1507 C CA . SER A 1 189 ? -15.775 1.383 26.426 1.00 57.62 189 SER A CA 1
ATOM 1508 C C . SER A 1 189 ? -16.288 0.608 27.656 1.00 57.62 189 SER A C 1
ATOM 1510 O O . SER A 1 189 ? -15.481 0.119 28.434 1.00 57.62 189 SER A O 1
ATOM 1512 N N . ALA A 1 190 ? -17.601 0.546 27.888 1.00 45.47 190 ALA A N 1
ATOM 1513 C CA . ALA A 1 190 ? -18.204 -0.038 29.085 1.00 45.47 190 ALA A CA 1
ATOM 1514 C C . ALA A 1 190 ? -18.434 -1.562 29.000 1.00 45.47 190 ALA A C 1
ATOM 1516 O O . ALA A 1 190 ? -18.788 -2.160 30.011 1.00 45.47 190 ALA A O 1
ATOM 1517 N N . GLU A 1 191 ? -18.217 -2.191 27.838 1.00 42.06 191 GLU A N 1
ATOM 1518 C CA . GLU A 1 191 ? -18.396 -3.644 27.639 1.00 42.06 191 GLU A CA 1
ATOM 1519 C C . GLU A 1 191 ? -17.161 -4.360 27.048 1.00 42.06 191 GLU A C 1
ATOM 1521 O O . GLU A 1 191 ? -17.290 -5.470 26.534 1.00 42.06 191 GLU A O 1
ATOM 1526 N N . ARG A 1 192 ? -15.962 -3.762 27.126 1.00 53.34 192 ARG A N 1
ATOM 1527 C CA . ARG A 1 192 ? -14.698 -4.389 26.687 1.00 53.34 192 ARG A CA 1
ATOM 1528 C C . ARG A 1 192 ? -13.714 -4.542 27.837 1.00 53.34 192 ARG A C 1
ATOM 1530 O O . ARG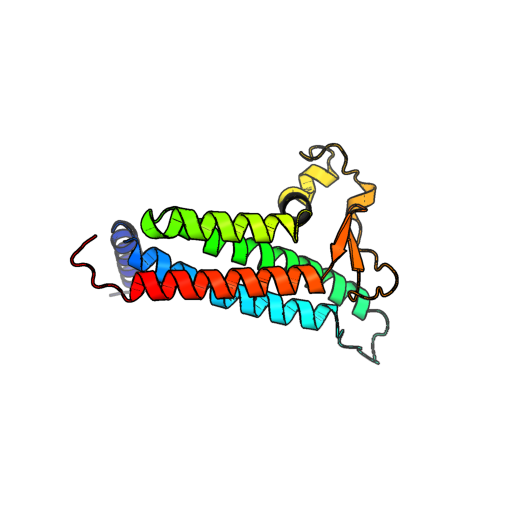 A 1 192 ? -13.523 -3.543 28.567 1.00 53.34 192 ARG A O 1
#

Sequence (192 aa):
MTGPEQARALLNEFAEARKVPLTDAALVQRMQTEATTWINAVHMQRRRVTEPVVDPSAPGNEVWRQEIDLHFLLVALTRLRRAIGLTAHVQELQGAVLQHLTAFDEMVPSLRTFRNVAEHFDDYTTGRGRVAEITRQQLQTWSLDGPTSRGLVWRWLDIEFPVDVSHDAATALYRTFLAAANNYLAEPSAER

pLDDT: mean 86.91, std 12.04, range [42.06, 98.75]

Foldseek 3Di:
DDPVVVVVVVVVVVVVVVPPPQDLLNLLVVLLVQLVVLLVLLVVLLCCLQPPDADPVDGPVSQVSNQVSVLSNLVSLVSNLVSLCVSLVPVQCVVQSVVLSVQLCVLFVCSVVSVQCVVPVVCQCVCNRPPNLQHNVQQDTKDWDDADPQGTWIDGSNDTDRSNSNSVSSVSSSVSSVVSSVVVNPDDPPPD

Secondary structure (DSSP, 8-state):
--HHHHHHHHHHHHHHHTTSPPPHHHHHHHHHHHHHHHHHHHHHHHHHHHS----TTSTTHHHHHHHHHHHHHHHHHHHHHHHHHHGGGSHHHHHHHHHHHHHHHHHSTTHHHHHHHHHTHHHHHHT--S-TT--SGGGS--EEPPPBTTB-EEEETTEEEEHHHHHHHHHHHHHHHHHHHHHHHHS-TT--